Protein AF-A0AA36HFW3-F1 (afdb_monomer_lite)

Structure (mmCIF, N/CA/C/O backbone):
data_AF-A0AA36HFW3-F1
#
_entry.id   AF-A0AA36HFW3-F1
#
loop_
_atom_site.group_PDB
_atom_site.id
_atom_site.type_symbol
_atom_site.label_atom_id
_atom_site.label_alt_id
_atom_site.label_comp_id
_atom_site.label_asym_id
_atom_site.label_entity_id
_atom_site.label_seq_id
_atom_site.pdbx_PDB_ins_code
_atom_site.Cartn_x
_atom_site.Cartn_y
_atom_site.Cartn_z
_atom_site.occupancy
_atom_site.B_iso_or_equiv
_atom_site.auth_seq_id
_atom_site.auth_comp_id
_atom_site.auth_asym_id
_atom_site.auth_atom_id
_atom_site.pdbx_PDB_model_num
ATOM 1 N N . MET A 1 1 ? 40.344 -8.684 -25.801 1.00 34.78 1 MET A N 1
ATOM 2 C CA . MET A 1 1 ? 39.934 -7.273 -25.628 1.00 34.78 1 MET A CA 1
ATOM 3 C C . MET A 1 1 ? 38.609 -7.229 -24.887 1.00 34.78 1 MET A C 1
ATOM 5 O O . MET A 1 1 ? 37.659 -7.839 -25.351 1.00 34.78 1 MET A O 1
ATOM 9 N N . LYS A 1 2 ? 38.563 -6.578 -23.721 1.00 33.75 2 LYS A N 1
ATOM 10 C CA . LYS A 1 2 ? 37.332 -6.329 -22.954 1.00 33.75 2 LYS A CA 1
ATOM 11 C C . LYS A 1 2 ? 36.870 -4.898 -23.255 1.00 33.75 2 LYS A C 1
ATOM 13 O O . LYS A 1 2 ? 37.713 -4.008 -23.128 1.00 33.75 2 LYS A O 1
ATOM 18 N N . PRO A 1 3 ? 35.606 -4.636 -23.620 1.00 38.19 3 PRO A N 1
ATOM 19 C CA . PRO A 1 3 ? 35.112 -3.274 -23.639 1.00 38.19 3 PRO A CA 1
ATOM 20 C C . PRO A 1 3 ? 34.725 -2.855 -22.218 1.00 38.19 3 PRO A C 1
ATOM 22 O O . PRO A 1 3 ? 33.946 -3.505 -21.525 1.00 38.19 3 PRO A O 1
ATOM 25 N N . SER A 1 4 ? 35.348 -1.762 -21.799 1.00 40.16 4 SER A N 1
ATOM 26 C CA . SER A 1 4 ? 35.070 -1.002 -20.591 1.00 40.16 4 SER A CA 1
ATOM 27 C C . SER A 1 4 ? 33.792 -0.188 -20.806 1.00 40.16 4 SER A C 1
ATOM 29 O O . SER A 1 4 ? 33.771 0.692 -21.664 1.00 40.16 4 SER A O 1
ATOM 31 N N . LEU A 1 5 ? 32.737 -0.470 -20.041 1.00 36.78 5 LEU A N 1
ATOM 32 C CA . LEU A 1 5 ? 31.573 0.406 -19.903 1.00 36.78 5 LEU A CA 1
ATOM 33 C C . LEU A 1 5 ? 31.599 1.009 -18.498 1.00 36.78 5 LEU A C 1
ATOM 35 O O . LEU A 1 5 ? 31.200 0.392 -17.514 1.00 36.78 5 LEU A O 1
ATOM 39 N N . LYS A 1 6 ? 32.124 2.234 -18.419 1.00 39.72 6 LYS A N 1
ATOM 40 C CA . LYS A 1 6 ? 31.902 3.153 -17.302 1.00 39.72 6 LYS A CA 1
ATOM 41 C C . LYS A 1 6 ? 30.472 3.681 -17.413 1.00 39.72 6 LYS A C 1
ATOM 43 O O . LYS A 1 6 ? 30.194 4.482 -18.298 1.00 39.72 6 LYS A O 1
ATOM 48 N N . THR A 1 7 ? 29.594 3.285 -16.499 1.00 37.00 7 THR A N 1
ATOM 49 C CA . THR A 1 7 ? 28.300 3.948 -16.277 1.00 37.00 7 THR A CA 1
ATOM 50 C C . THR A 1 7 ? 28.195 4.381 -14.811 1.00 37.00 7 THR A C 1
ATOM 52 O O . THR A 1 7 ? 28.271 3.519 -13.934 1.00 37.00 7 THR A O 1
ATOM 55 N N . PRO A 1 8 ? 27.997 5.679 -14.512 1.00 35.22 8 PRO A N 1
ATOM 56 C CA . PRO A 1 8 ? 27.751 6.176 -13.152 1.00 35.22 8 PRO A CA 1
ATOM 57 C C . PRO A 1 8 ? 26.317 5.914 -12.628 1.00 35.22 8 PRO A C 1
ATOM 59 O O . PRO A 1 8 ? 25.952 6.404 -11.566 1.00 35.22 8 PRO A O 1
ATOM 62 N N . GLU A 1 9 ? 25.514 5.104 -13.323 1.00 35.38 9 GLU A N 1
ATOM 63 C CA . GLU A 1 9 ? 24.116 4.774 -12.972 1.00 35.38 9 GLU A CA 1
ATOM 64 C C . GLU A 1 9 ? 23.973 3.829 -11.760 1.00 35.38 9 GLU A C 1
ATOM 66 O O . GLU A 1 9 ? 22.930 3.779 -11.112 1.00 35.38 9 GLU A O 1
ATOM 71 N N . LEU A 1 10 ? 25.033 3.105 -11.389 1.00 35.78 10 LEU A N 1
ATOM 72 C CA . LEU A 1 10 ? 24.992 2.127 -10.292 1.00 35.78 10 LEU A CA 1
ATOM 73 C C . LEU A 1 10 ? 25.005 2.751 -8.887 1.00 35.78 10 LEU A C 1
ATOM 75 O O . LEU A 1 10 ? 24.742 2.053 -7.911 1.00 35.78 10 LEU A O 1
ATOM 79 N N . PHE A 1 11 ? 25.265 4.056 -8.762 1.00 30.03 11 PHE A N 1
ATOM 80 C CA . PHE A 1 11 ? 25.323 4.724 -7.455 1.00 30.03 11 PHE A CA 1
ATOM 81 C C . PHE A 1 11 ? 24.013 5.408 -7.035 1.00 30.03 11 PHE A C 1
ATOM 83 O O . PHE A 1 11 ? 23.833 5.704 -5.854 1.00 30.03 11 PHE A O 1
ATOM 90 N N . VAL A 1 12 ? 23.068 5.622 -7.957 1.00 36.84 12 VAL A N 1
ATOM 91 C CA . VAL A 1 12 ? 21.775 6.259 -7.636 1.00 36.84 12 VAL A CA 1
ATOM 92 C C . VAL A 1 12 ? 20.743 5.228 -7.153 1.00 36.84 12 VAL A C 1
ATOM 94 O O . VAL A 1 12 ? 19.905 5.541 -6.308 1.00 36.84 12 VAL A O 1
ATOM 97 N N . LEU A 1 13 ? 20.867 3.968 -7.580 1.00 33.69 13 LEU A N 1
ATOM 98 C CA . LEU A 1 13 ? 19.978 2.869 -7.177 1.00 33.69 13 LEU A CA 1
ATOM 99 C C . LEU A 1 13 ? 20.221 2.364 -5.743 1.00 33.69 13 LEU A C 1
ATOM 101 O O . LEU A 1 13 ? 19.338 1.751 -5.152 1.00 33.69 13 LEU A O 1
ATOM 105 N N . ALA A 1 14 ? 21.372 2.677 -5.139 1.00 30.30 14 ALA A N 1
ATOM 106 C CA . ALA A 1 14 ? 21.704 2.260 -3.773 1.00 30.30 14 ALA A CA 1
ATOM 107 C C . ALA A 1 14 ? 21.139 3.185 -2.674 1.00 30.30 14 ALA A C 1
ATOM 109 O O . ALA A 1 14 ? 21.233 2.860 -1.491 1.00 30.30 14 ALA A O 1
ATOM 110 N N . LYS A 1 15 ? 20.552 4.336 -3.037 1.00 32.94 15 LYS A N 1
ATOM 111 C CA . LYS A 1 15 ? 19.993 5.307 -2.074 1.00 32.94 15 LYS A CA 1
ATOM 112 C C . LYS A 1 15 ? 18.469 5.279 -1.965 1.00 32.94 15 LYS A C 1
ATOM 114 O O . LYS A 1 15 ? 17.935 5.783 -0.985 1.00 32.94 15 LYS A O 1
ATOM 119 N N . CYS A 1 16 ? 17.777 4.647 -2.910 1.00 36.00 16 CYS A N 1
ATOM 120 C CA . CYS A 1 16 ? 16.321 4.474 -2.884 1.00 36.00 16 CYS A CA 1
ATOM 121 C C . CYS A 1 16 ? 15.929 3.117 -2.273 1.00 36.00 16 CYS A C 1
ATOM 123 O O . CYS A 1 16 ? 15.006 2.454 -2.734 1.00 36.00 16 CYS A O 1
ATOM 125 N N . GLY A 1 17 ? 16.685 2.671 -1.264 1.00 36.84 17 GLY A N 1
ATOM 126 C CA . GLY A 1 17 ? 16.471 1.413 -0.558 1.00 36.84 17 GLY A CA 1
ATOM 127 C C . GLY A 1 17 ? 15.203 1.437 0.292 1.00 36.84 17 GLY A C 1
ATOM 128 O O . GLY A 1 17 ? 15.290 1.382 1.514 1.00 36.84 17 GLY A O 1
ATOM 129 N N . LEU A 1 18 ? 14.030 1.471 -0.338 1.00 41.81 18 LEU A N 1
ATOM 130 C CA . LEU A 1 18 ? 12.758 1.089 0.275 1.00 41.81 18 LEU A CA 1
ATOM 131 C C . LEU A 1 18 ? 12.646 -0.445 0.292 1.00 41.81 18 LEU A C 1
ATOM 133 O O . LEU A 1 18 ? 11.731 -1.044 -0.252 1.00 41.81 18 LEU A O 1
ATOM 137 N N . SER A 1 19 ? 13.621 -1.095 0.921 1.00 38.06 19 SER A N 1
ATOM 138 C CA . SER A 1 19 ? 13.401 -2.405 1.527 1.00 38.06 19 SER A CA 1
ATOM 139 C C . SER A 1 19 ? 12.999 -2.138 2.978 1.00 38.06 19 SER A C 1
ATOM 141 O O . SER A 1 19 ? 13.528 -1.199 3.584 1.00 38.06 19 SER A O 1
ATOM 143 N N . LEU A 1 20 ? 12.115 -2.961 3.558 1.00 41.62 20 LEU A N 1
ATOM 144 C CA . LEU A 1 20 ? 11.642 -2.928 4.964 1.00 41.62 20 LEU A CA 1
ATOM 145 C C . LEU A 1 20 ? 12.746 -2.686 6.021 1.00 41.62 20 LEU A C 1
ATOM 147 O O . LEU A 1 20 ? 12.476 -2.316 7.166 1.00 41.62 20 LEU A O 1
ATOM 151 N N . ARG A 1 21 ? 14.014 -2.857 5.633 1.00 33.75 21 ARG A N 1
ATOM 152 C CA . ARG A 1 21 ? 15.220 -2.547 6.399 1.00 33.75 21 ARG A CA 1
ATOM 153 C C . ARG A 1 21 ? 15.399 -1.053 6.736 1.00 33.75 21 ARG A C 1
ATOM 155 O O . ARG A 1 21 ? 16.012 -0.760 7.759 1.00 33.75 21 ARG A O 1
ATOM 162 N N . CYS A 1 22 ? 14.846 -0.115 5.961 1.00 35.28 22 CYS A N 1
ATOM 163 C CA . CYS A 1 22 ? 14.962 1.327 6.247 1.00 35.28 22 CYS A CA 1
ATOM 164 C C . CYS A 1 22 ? 13.910 1.865 7.229 1.00 35.28 22 CYS A C 1
ATOM 166 O O . CYS A 1 22 ? 14.176 2.856 7.902 1.00 35.28 22 CYS A O 1
ATOM 168 N N . TYR A 1 23 ? 12.777 1.181 7.414 1.00 36.38 23 TYR A N 1
ATOM 169 C CA . TYR A 1 23 ? 11.792 1.567 8.437 1.00 36.38 23 TYR A CA 1
ATOM 170 C C . TYR A 1 23 ? 12.251 1.205 9.871 1.00 36.38 23 TYR A C 1
ATOM 172 O O . TYR A 1 23 ? 11.664 1.626 10.860 1.00 36.38 23 TYR A O 1
ATOM 180 N N . SER A 1 24 ? 13.354 0.456 10.007 1.00 32.75 24 SER A N 1
ATOM 181 C CA . SER A 1 24 ? 13.957 0.040 11.284 1.00 32.75 24 SER A CA 1
ATOM 182 C C . SER A 1 24 ? 15.090 0.967 11.764 1.00 32.75 24 SER A C 1
ATOM 184 O O . SER A 1 24 ? 16.027 0.515 12.428 1.00 32.75 24 SER A O 1
ATOM 186 N N . LYS A 1 25 ? 15.054 2.262 11.433 1.00 33.47 25 LYS A N 1
ATOM 187 C CA . LYS A 1 25 ? 15.976 3.260 11.995 1.00 33.47 25 LYS A CA 1
ATOM 188 C C . LYS A 1 25 ? 15.207 4.364 12.708 1.00 33.47 25 LYS A C 1
ATOM 190 O O . LYS A 1 25 ? 15.141 5.471 12.210 1.00 33.47 25 LYS A O 1
ATOM 195 N N . ASN A 1 26 ? 14.672 4.052 13.885 1.00 31.88 26 ASN A N 1
ATOM 196 C CA . ASN A 1 26 ? 14.471 5.027 14.958 1.00 31.88 26 ASN A CA 1
ATOM 197 C C . ASN A 1 26 ? 14.660 4.301 16.294 1.00 31.88 26 ASN A C 1
ATOM 199 O O . ASN A 1 26 ? 13.726 3.776 16.895 1.00 31.88 26 ASN A O 1
ATOM 203 N N . GLY A 1 27 ? 15.928 4.182 16.689 1.00 33.03 27 GLY A N 1
ATOM 204 C CA . GLY A 1 27 ? 16.339 3.671 17.987 1.00 33.03 27 GLY A CA 1
ATOM 205 C C . GLY A 1 27 ? 16.455 4.802 19.008 1.00 33.03 27 GLY A C 1
ATOM 206 O O . GLY A 1 27 ? 17.188 5.757 18.780 1.00 33.03 27 GLY A O 1
ATOM 207 N N . THR A 1 28 ? 15.752 4.605 20.126 1.00 43.69 28 THR A N 1
ATOM 208 C CA . THR A 1 28 ? 16.110 4.964 21.511 1.00 43.69 28 THR A CA 1
ATOM 209 C C . THR A 1 28 ? 16.371 6.435 21.862 1.00 43.69 28 THR A C 1
ATOM 211 O O . THR A 1 28 ? 17.488 6.920 21.709 1.00 43.69 28 THR A O 1
ATOM 214 N N . ASP A 1 29 ? 15.407 7.059 22.548 1.00 33.03 29 ASP A N 1
ATOM 215 C CA . ASP A 1 29 ? 15.715 7.883 23.725 1.00 33.03 29 ASP A CA 1
ATOM 216 C C . ASP A 1 29 ? 14.775 7.495 24.882 1.00 33.03 29 ASP A C 1
ATOM 218 O O . ASP A 1 29 ? 13.568 7.319 24.709 1.00 33.03 29 ASP A O 1
ATOM 222 N N . GLY A 1 30 ? 15.367 7.262 26.050 1.00 42.12 30 GLY A N 1
ATOM 223 C CA . GLY A 1 30 ? 14.728 6.736 27.248 1.00 42.12 30 GLY A CA 1
ATOM 224 C C . GLY A 1 30 ? 14.103 7.835 28.096 1.00 42.12 30 GLY A C 1
ATOM 225 O O . GLY A 1 30 ? 14.653 8.206 29.132 1.00 42.12 30 GLY A O 1
ATOM 226 N N . ARG A 1 31 ? 12.917 8.313 27.708 1.00 35.38 31 ARG A N 1
ATOM 227 C CA . ARG A 1 31 ? 12.075 9.161 28.566 1.00 35.38 31 ARG A CA 1
ATOM 228 C C . ARG A 1 31 ? 10.672 8.581 28.717 1.00 35.38 31 ARG A C 1
ATOM 230 O O . ARG A 1 31 ? 10.106 8.006 27.795 1.00 35.38 31 ARG A O 1
ATOM 237 N N . THR A 1 32 ? 10.158 8.706 29.937 1.00 32.41 32 THR A N 1
ATOM 238 C CA . THR A 1 32 ? 8.825 8.296 30.400 1.00 32.41 32 THR A CA 1
ATOM 239 C C . THR A 1 32 ? 7.713 8.684 29.417 1.00 32.41 32 THR A C 1
ATOM 241 O O . THR A 1 32 ? 7.767 9.792 28.884 1.00 32.41 32 THR A O 1
ATOM 244 N N . PRO A 1 33 ? 6.684 7.840 29.206 1.00 41.12 33 PRO A N 1
ATOM 245 C CA . PRO A 1 33 ? 5.679 8.071 28.175 1.00 41.12 33 PRO A CA 1
ATOM 246 C C . PRO A 1 33 ? 4.697 9.164 28.618 1.00 41.12 33 PRO A C 1
ATOM 248 O O . PRO A 1 33 ? 3.701 8.895 29.286 1.00 41.12 33 PRO A O 1
ATOM 251 N N . THR A 1 34 ? 4.985 10.413 28.263 1.00 37.38 34 THR A N 1
ATOM 252 C CA . THR A 1 34 ? 4.010 11.505 28.292 1.00 37.38 34 THR A CA 1
ATOM 253 C C . THR A 1 34 ? 3.181 11.477 27.007 1.00 37.38 34 THR A C 1
ATOM 255 O O . THR A 1 34 ? 3.625 10.993 25.965 1.00 37.38 34 THR A O 1
ATOM 258 N N . ALA A 1 35 ? 1.947 11.979 27.090 1.00 41.31 35 ALA A N 1
ATOM 259 C CA . ALA A 1 35 ? 0.900 11.948 26.062 1.00 41.31 35 ALA A CA 1
ATOM 260 C C . ALA A 1 35 ? 1.260 12.582 24.692 1.00 41.31 35 ALA A C 1
ATOM 262 O O . ALA A 1 35 ? 0.419 12.626 23.801 1.00 41.31 35 ALA A O 1
ATOM 263 N N . GLU A 1 36 ? 2.501 13.028 24.496 1.00 36.81 36 GLU A N 1
ATOM 264 C CA . GLU A 1 36 ? 3.035 13.557 23.237 1.00 36.81 36 GLU A CA 1
ATOM 265 C C . GLU A 1 36 ? 3.482 12.460 22.254 1.00 36.81 36 GLU A C 1
ATOM 267 O O . GLU A 1 36 ? 3.483 12.702 21.052 1.00 36.81 36 GLU A O 1
ATOM 272 N N . MET A 1 37 ? 3.744 11.222 22.706 1.00 36.62 37 MET A N 1
ATOM 273 C CA . MET A 1 37 ? 4.024 10.079 21.806 1.00 36.62 37 MET A CA 1
ATOM 274 C C . MET A 1 37 ? 2.777 9.522 21.081 1.00 36.62 37 MET A C 1
ATOM 276 O O . MET A 1 37 ? 2.831 8.460 20.460 1.00 36.62 37 MET A O 1
ATOM 280 N N . ILE A 1 38 ? 1.635 10.210 21.182 1.00 39.88 38 ILE A N 1
ATOM 281 C CA . ILE A 1 38 ? 0.382 9.853 20.495 1.00 39.88 38 ILE A CA 1
ATOM 282 C C . ILE A 1 38 ? 0.274 10.538 19.113 1.00 39.88 38 ILE A C 1
ATOM 284 O O . ILE A 1 38 ? -0.527 10.108 18.285 1.00 39.88 38 ILE A O 1
ATOM 288 N N . MET A 1 39 ? 1.144 11.505 18.796 1.00 41.59 39 MET A N 1
ATOM 289 C CA . MET A 1 39 ? 1.546 11.776 17.404 1.00 41.59 39 MET A CA 1
ATOM 290 C C . MET A 1 39 ? 2.572 10.680 17.051 1.00 41.59 39 MET A C 1
ATOM 292 O O . MET A 1 39 ? 3.566 10.544 17.749 1.00 41.59 39 MET A O 1
ATOM 296 N N . ASP A 1 40 ? 2.435 9.758 16.098 1.00 48.50 40 ASP A N 1
ATOM 297 C CA . ASP A 1 40 ? 1.979 9.915 14.716 1.00 48.50 40 ASP A CA 1
ATOM 298 C C . ASP A 1 40 ? 1.715 8.530 14.074 1.00 48.50 40 ASP A C 1
ATOM 300 O O . ASP A 1 40 ? 1.928 8.282 12.892 1.00 48.50 40 ASP A O 1
ATOM 304 N N . VAL A 1 41 ? 1.258 7.554 14.856 1.00 50.62 41 VAL A N 1
ATOM 305 C CA . VAL A 1 41 ? 0.978 6.199 14.342 1.00 50.62 41 VAL A CA 1
ATOM 306 C C . VAL A 1 41 ? -0.175 6.214 13.317 1.00 50.62 41 VAL A C 1
ATOM 308 O O . VAL A 1 41 ? -0.186 5.443 12.362 1.00 50.62 41 VAL A O 1
ATOM 311 N N . GLU A 1 42 ? -1.106 7.164 13.450 1.00 53.38 42 GLU A N 1
ATOM 312 C CA . GLU A 1 42 ? -2.132 7.454 12.441 1.00 53.38 42 GLU A CA 1
ATOM 313 C C . GLU A 1 42 ? -1.542 8.155 11.195 1.00 53.38 42 GLU A C 1
ATOM 315 O O . GLU A 1 42 ? -2.047 7.941 10.094 1.00 53.38 42 GLU A O 1
ATOM 320 N N . SER A 1 43 ? -0.448 8.916 11.346 1.00 62.91 43 SER A N 1
ATOM 321 C CA . SER A 1 43 ? 0.241 9.666 10.278 1.00 62.91 43 SER A CA 1
ATOM 322 C C . SER A 1 43 ? 0.816 8.755 9.192 1.00 62.91 43 SER A C 1
ATOM 324 O O . SER A 1 43 ? 0.848 9.135 8.027 1.00 62.91 43 SER A O 1
ATOM 326 N N . ILE A 1 44 ? 1.157 7.503 9.524 1.00 68.56 44 ILE A N 1
ATOM 327 C CA . ILE A 1 44 ? 1.678 6.519 8.556 1.00 68.56 44 ILE A CA 1
ATOM 328 C C . ILE A 1 44 ? 0.714 6.316 7.374 1.00 68.56 44 ILE A C 1
ATOM 330 O O . ILE A 1 44 ? 1.147 6.165 6.235 1.00 68.56 44 ILE A O 1
ATOM 334 N N . LEU A 1 45 ? -0.601 6.334 7.625 1.00 72.50 45 LEU A N 1
ATOM 335 C CA . LEU A 1 45 ? -1.612 6.194 6.569 1.00 72.50 45 LEU A CA 1
ATOM 336 C C . LEU A 1 45 ? -1.849 7.487 5.781 1.00 72.50 45 LEU A C 1
ATOM 338 O O . LEU A 1 45 ? -2.317 7.414 4.644 1.00 72.50 45 LEU A O 1
ATOM 342 N N . ASP A 1 46 ? -1.543 8.646 6.367 1.00 77.81 46 ASP A N 1
ATOM 343 C CA . ASP A 1 46 ? -1.764 9.965 5.764 1.00 77.81 46 ASP A CA 1
ATOM 344 C C . ASP A 1 46 ? -0.498 10.564 5.144 1.00 77.81 46 ASP A C 1
ATOM 346 O O . ASP A 1 46 ? -0.581 11.601 4.481 1.00 77.81 46 ASP A O 1
ATOM 350 N N . GLU A 1 47 ? 0.645 9.890 5.280 1.00 79.19 47 GLU A N 1
ATOM 351 C CA . GLU A 1 47 ? 1.909 10.303 4.687 1.00 79.19 47 GLU A CA 1
ATOM 352 C C . GLU A 1 47 ? 1.731 10.548 3.180 1.00 79.19 47 GLU A C 1
ATOM 354 O O . GLU A 1 47 ? 1.059 9.783 2.471 1.00 79.19 47 GLU A O 1
ATOM 359 N N . ARG A 1 48 ? 2.282 11.665 2.698 1.00 80.94 48 ARG A N 1
ATOM 360 C CA . ARG A 1 48 ? 2.198 12.074 1.294 1.00 80.94 48 ARG A CA 1
ATOM 361 C C . ARG A 1 48 ? 3.562 12.008 0.633 1.00 80.94 48 ARG A C 1
ATOM 363 O O . ARG A 1 48 ? 4.587 12.194 1.282 1.00 80.94 48 ARG A O 1
ATOM 370 N N . VAL A 1 49 ? 3.569 11.681 -0.653 1.00 83.38 49 VAL A N 1
ATOM 371 C CA . VAL A 1 49 ? 4.772 11.781 -1.486 1.00 83.38 49 VAL A CA 1
ATOM 372 C C . VAL A 1 49 ? 4.939 13.223 -1.967 1.00 83.38 49 VAL A C 1
ATOM 374 O O . VAL A 1 49 ? 3.941 13.911 -2.194 1.00 83.38 49 VAL A O 1
ATOM 377 N N . ASP A 1 50 ? 6.184 13.681 -2.100 1.00 82.81 50 ASP A N 1
ATOM 378 C CA . ASP A 1 50 ? 6.480 14.955 -2.757 1.00 82.81 50 ASP A CA 1
ATOM 379 C C . ASP A 1 50 ? 6.106 14.865 -4.246 1.00 82.81 50 ASP A C 1
ATOM 381 O O . ASP A 1 50 ? 6.299 13.830 -4.892 1.00 82.81 50 ASP A O 1
ATOM 385 N N . GLN A 1 51 ? 5.571 15.952 -4.796 1.00 84.56 51 GLN A N 1
ATOM 386 C CA . GLN A 1 51 ? 5.190 16.033 -6.202 1.00 84.56 51 GLN A CA 1
ATOM 387 C C . GLN A 1 51 ? 6.386 15.787 -7.136 1.00 84.56 51 GLN A C 1
ATOM 389 O O . GLN A 1 51 ? 6.236 15.120 -8.158 1.00 84.56 51 GLN A O 1
ATOM 394 N N . TYR A 1 52 ? 7.577 16.261 -6.760 1.00 86.44 52 TYR A N 1
ATOM 395 C CA . TYR A 1 52 ? 8.802 16.054 -7.528 1.00 86.44 52 TYR A CA 1
ATOM 396 C C . TYR A 1 52 ? 9.179 14.568 -7.621 1.00 86.44 52 TYR A C 1
ATOM 398 O O . TYR A 1 52 ? 9.521 14.067 -8.694 1.00 86.44 52 TYR A O 1
ATOM 406 N N . ASP A 1 53 ? 9.077 13.835 -6.509 1.00 84.06 53 ASP A N 1
ATOM 407 C CA . ASP A 1 53 ? 9.376 12.401 -6.487 1.00 84.06 53 ASP A CA 1
ATOM 408 C C . ASP A 1 53 ? 8.328 11.598 -7.267 1.00 84.06 53 ASP A C 1
ATOM 410 O O . ASP A 1 53 ? 8.682 10.668 -7.997 1.00 84.06 53 ASP A O 1
ATOM 414 N N . LEU A 1 54 ? 7.049 11.977 -7.175 1.00 88.31 54 LEU A N 1
ATOM 415 C CA . LEU A 1 54 ? 5.980 11.352 -7.955 1.00 88.31 54 LEU A CA 1
ATOM 416 C C . LEU A 1 54 ? 6.228 11.486 -9.463 1.00 88.31 54 LEU A C 1
ATOM 418 O O . LEU A 1 54 ? 6.141 10.495 -10.190 1.00 88.31 54 LEU A O 1
ATOM 422 N N . GLU A 1 55 ? 6.563 12.689 -9.928 1.00 91.75 55 GLU A N 1
ATOM 423 C CA . GLU A 1 55 ? 6.868 12.953 -11.338 1.00 91.75 55 GLU A CA 1
ATOM 424 C C . GLU A 1 55 ? 8.100 12.178 -11.802 1.00 91.75 55 GLU A C 1
ATOM 426 O O . GLU A 1 55 ? 8.077 11.558 -12.865 1.00 91.75 55 GLU A O 1
ATOM 431 N N . ARG A 1 56 ? 9.137 12.110 -10.964 1.00 92.06 56 ARG A N 1
ATOM 432 C CA . ARG A 1 56 ? 10.337 11.320 -11.244 1.00 92.06 56 ARG A CA 1
ATOM 433 C C . ARG A 1 56 ? 10.028 9.830 -11.414 1.00 92.06 56 ARG A C 1
ATOM 435 O O . ARG A 1 56 ? 10.541 9.197 -12.340 1.00 92.06 56 ARG A O 1
ATOM 442 N N . PHE A 1 57 ? 9.216 9.244 -10.531 1.00 92.19 57 PHE A N 1
ATOM 443 C CA . PHE A 1 57 ? 8.834 7.833 -10.650 1.00 92.19 57 PHE A CA 1
ATOM 444 C C . PHE A 1 57 ? 7.917 7.584 -11.847 1.00 92.19 57 PHE A C 1
ATOM 446 O O . PHE A 1 57 ? 8.079 6.566 -12.526 1.00 92.19 57 PHE A O 1
ATOM 453 N N . ARG A 1 58 ? 7.014 8.525 -12.148 1.00 94.06 58 ARG A N 1
ATOM 454 C CA . ARG A 1 58 ? 6.172 8.482 -13.348 1.00 94.06 58 ARG A CA 1
ATOM 455 C C . ARG A 1 58 ? 7.018 8.470 -14.616 1.00 94.06 58 ARG A C 1
ATOM 457 O O . ARG A 1 58 ? 6.854 7.579 -15.443 1.00 94.06 58 ARG A O 1
ATOM 464 N N . GLU A 1 59 ? 7.956 9.404 -14.754 1.00 94.69 59 GLU A N 1
ATOM 465 C CA . GLU A 1 59 ? 8.820 9.498 -15.934 1.00 94.69 59 GLU A CA 1
ATOM 466 C C . GLU A 1 59 ? 9.652 8.221 -16.126 1.00 94.69 59 GLU A C 1
ATOM 468 O O . GLU A 1 59 ? 9.754 7.696 -17.241 1.00 94.69 59 GLU A O 1
ATOM 473 N N . ALA A 1 60 ? 10.206 7.678 -15.037 1.00 92.69 60 ALA A N 1
ATOM 474 C CA . ALA A 1 60 ? 10.958 6.429 -15.072 1.00 92.69 60 ALA A CA 1
ATOM 475 C C . ALA A 1 60 ? 10.092 5.246 -15.544 1.00 92.69 60 ALA A C 1
ATOM 477 O O . ALA A 1 60 ? 10.538 4.454 -16.379 1.00 92.69 60 ALA A O 1
ATOM 478 N N . TYR A 1 61 ? 8.859 5.139 -15.042 1.00 94.38 61 TYR A N 1
ATOM 479 C CA . TYR A 1 61 ? 7.906 4.104 -15.438 1.00 94.38 61 TYR A CA 1
ATOM 480 C C . TYR A 1 61 ? 7.488 4.243 -16.909 1.00 94.38 61 TYR A C 1
ATOM 482 O O . TYR A 1 61 ? 7.638 3.301 -17.689 1.00 94.38 61 TYR A O 1
ATOM 490 N N . GLU A 1 62 ? 7.050 5.432 -17.327 1.00 95.12 62 GLU A N 1
ATOM 491 C CA . GLU A 1 62 ? 6.610 5.697 -18.701 1.00 95.12 62 GLU A CA 1
ATOM 492 C C . GLU A 1 62 ? 7.726 5.481 -19.726 1.00 95.12 62 GLU A C 1
ATOM 494 O O . GLU A 1 62 ? 7.495 4.924 -20.802 1.00 95.12 62 GLU A O 1
ATOM 499 N N . THR A 1 63 ? 8.955 5.883 -19.394 1.00 95.31 63 THR A N 1
ATOM 500 C CA . THR A 1 63 ? 10.119 5.672 -20.261 1.00 95.31 63 THR A CA 1
ATOM 501 C C . THR A 1 63 ? 10.373 4.188 -20.499 1.00 95.31 63 THR A C 1
ATOM 503 O O . THR A 1 63 ? 10.714 3.798 -21.618 1.00 95.31 63 THR A O 1
ATOM 506 N N . GLN A 1 64 ? 10.190 3.348 -19.476 1.00 93.62 64 GLN A N 1
ATOM 507 C CA . GLN A 1 64 ? 10.301 1.901 -19.637 1.00 93.62 64 GLN A CA 1
ATOM 508 C C . GLN A 1 64 ? 9.140 1.345 -20.462 1.00 93.62 64 GLN A C 1
ATOM 510 O O . GLN A 1 64 ? 9.406 0.623 -21.418 1.00 93.62 64 GLN A O 1
ATOM 515 N N . CYS A 1 65 ? 7.899 1.768 -20.195 1.00 93.88 65 CYS A N 1
ATOM 516 C CA . CYS A 1 65 ? 6.713 1.368 -20.964 1.00 93.88 65 CYS A CA 1
ATOM 517 C C . CYS A 1 65 ? 6.843 1.653 -22.469 1.00 93.88 65 CYS A C 1
ATOM 519 O O . CYS A 1 65 ? 6.404 0.856 -23.294 1.00 93.88 65 CYS A O 1
ATOM 521 N N . ARG A 1 66 ? 7.485 2.767 -22.851 1.00 94.31 66 ARG A N 1
ATOM 522 C CA . ARG A 1 66 ? 7.755 3.091 -24.266 1.00 94.31 66 ARG A CA 1
ATOM 523 C C . ARG A 1 66 ? 8.769 2.148 -24.919 1.00 94.31 66 ARG A C 1
ATOM 525 O O . ARG A 1 66 ? 8.759 2.000 -26.136 1.00 94.31 66 ARG A O 1
ATOM 532 N N . ARG A 1 67 ? 9.670 1.553 -24.134 1.00 93.31 67 ARG A N 1
ATOM 533 C CA . ARG A 1 67 ? 10.726 0.642 -24.607 1.00 93.31 67 ARG A CA 1
ATOM 534 C C . ARG A 1 67 ? 10.308 -0.831 -24.551 1.00 93.31 67 ARG A C 1
ATOM 536 O O . ARG A 1 67 ? 10.933 -1.647 -25.221 1.00 93.31 67 ARG A O 1
ATOM 543 N N . GLY A 1 68 ? 9.288 -1.171 -23.764 1.00 91.94 68 GLY A N 1
ATOM 544 C CA . GLY A 1 68 ? 8.818 -2.538 -23.551 1.00 91.94 68 GLY A CA 1
ATOM 545 C C . GLY A 1 68 ? 8.062 -2.689 -22.226 1.00 91.94 68 GLY A C 1
ATOM 546 O O . GLY A 1 68 ? 7.653 -1.688 -21.637 1.00 91.94 68 GLY A O 1
ATOM 547 N N . PRO A 1 69 ? 7.854 -3.922 -21.731 1.00 88.44 69 PRO A N 1
ATOM 548 C CA . PRO A 1 69 ? 7.260 -4.121 -20.413 1.00 88.44 69 PRO A CA 1
ATOM 549 C C . PRO A 1 69 ? 8.153 -3.481 -19.331 1.00 88.44 69 PRO A C 1
ATOM 551 O O . PRO A 1 69 ? 9.369 -3.699 -19.341 1.00 88.44 69 PRO A O 1
ATOM 554 N N . PRO A 1 70 ? 7.586 -2.675 -18.415 1.00 92.00 70 PRO A N 1
ATOM 555 C CA . PRO A 1 70 ? 8.358 -2.037 -17.360 1.00 92.00 70 PRO A CA 1
ATOM 556 C C . PRO A 1 70 ? 8.894 -3.072 -16.371 1.00 92.00 70 PRO A C 1
ATOM 558 O O . PRO A 1 70 ? 8.294 -4.122 -16.152 1.00 92.00 70 PRO A O 1
ATOM 561 N N . SER A 1 71 ? 10.022 -2.758 -15.736 1.00 91.12 71 SER A N 1
ATOM 562 C CA . SER A 1 71 ? 10.566 -3.592 -14.663 1.00 91.12 71 SER A CA 1
ATOM 563 C C . SER A 1 71 ? 9.638 -3.613 -13.444 1.00 91.12 71 SER A C 1
ATOM 565 O O . SER A 1 71 ? 8.952 -2.626 -13.144 1.00 91.12 71 SER A O 1
ATOM 567 N N . ALA A 1 72 ? 9.674 -4.716 -12.692 1.00 89.75 72 ALA A N 1
ATOM 568 C CA . ALA A 1 72 ? 8.929 -4.870 -11.444 1.00 89.75 72 ALA A CA 1
ATOM 569 C C . ALA A 1 72 ? 9.207 -3.727 -10.460 1.00 89.75 72 ALA A C 1
ATOM 571 O O . ALA A 1 72 ? 8.291 -3.135 -9.896 1.00 89.75 72 ALA A O 1
ATOM 572 N N . LEU A 1 73 ? 10.484 -3.354 -10.321 1.00 89.38 73 LEU A N 1
ATOM 573 C CA . LEU A 1 73 ? 10.928 -2.284 -9.431 1.00 89.38 73 LEU A CA 1
ATOM 574 C C . LEU A 1 73 ? 10.393 -0.908 -9.850 1.00 89.38 73 LEU A C 1
ATOM 576 O O . LEU A 1 73 ? 9.932 -0.150 -9.001 1.00 89.38 73 LEU A O 1
ATOM 580 N N . ALA A 1 74 ? 10.429 -0.573 -11.145 1.00 90.06 74 ALA A N 1
ATOM 581 C CA . ALA A 1 74 ? 9.890 0.702 -11.622 1.00 90.06 74 ALA A CA 1
ATOM 582 C C . ALA A 1 74 ? 8.373 0.782 -11.412 1.00 90.06 74 ALA A C 1
ATOM 584 O O . ALA A 1 74 ? 7.864 1.801 -10.951 1.00 90.06 74 ALA A O 1
ATOM 585 N N . THR A 1 75 ? 7.669 -0.318 -11.688 1.00 93.06 75 THR A N 1
ATOM 586 C CA . THR A 1 75 ? 6.224 -0.439 -11.460 1.00 93.06 75 THR A CA 1
ATOM 587 C C . THR A 1 75 ? 5.881 -0.313 -9.976 1.00 93.06 75 THR A C 1
ATOM 589 O O . THR A 1 75 ? 4.943 0.395 -9.619 1.00 93.06 75 THR A O 1
ATOM 592 N N . PHE A 1 76 ? 6.668 -0.943 -9.101 1.00 92.38 76 PHE A N 1
ATOM 593 C CA . PHE A 1 76 ? 6.484 -0.883 -7.653 1.00 92.38 76 PHE A CA 1
ATOM 594 C C . PHE A 1 76 ? 6.714 0.529 -7.104 1.00 92.38 76 PHE A C 1
ATOM 596 O O . PHE A 1 76 ? 5.880 1.047 -6.360 1.00 92.38 76 PHE A O 1
ATOM 603 N N . ASN A 1 77 ? 7.808 1.185 -7.501 1.00 91.06 77 ASN A N 1
ATOM 604 C CA . ASN A 1 77 ? 8.122 2.547 -7.064 1.00 91.06 77 ASN A CA 1
ATOM 605 C C . ASN A 1 77 ? 7.050 3.545 -7.516 1.00 91.06 77 ASN A C 1
ATOM 607 O O . ASN A 1 77 ? 6.618 4.387 -6.734 1.00 91.06 77 ASN A O 1
ATOM 611 N N . TYR A 1 78 ? 6.572 3.424 -8.757 1.00 93.50 78 TYR A N 1
ATOM 612 C CA . TYR A 1 78 ? 5.491 4.273 -9.247 1.00 93.50 78 TYR A CA 1
ATOM 613 C C . TYR A 1 78 ? 4.163 3.982 -8.529 1.00 93.50 78 TYR A C 1
ATOM 615 O O . TYR A 1 78 ? 3.519 4.906 -8.036 1.00 93.50 78 TYR A O 1
ATOM 623 N N . GLY A 1 79 ? 3.786 2.709 -8.369 1.00 94.00 79 GLY A N 1
ATOM 624 C CA . GLY A 1 79 ? 2.556 2.317 -7.674 1.00 94.00 79 GLY A CA 1
ATOM 625 C C . GLY A 1 79 ? 2.512 2.772 -6.211 1.00 94.00 79 GLY A C 1
ATOM 626 O O . GLY A 1 79 ? 1.501 3.302 -5.752 1.00 94.00 79 GLY A O 1
ATOM 627 N N . THR A 1 80 ? 3.620 2.634 -5.481 1.00 90.81 80 THR A N 1
ATOM 628 C CA . THR A 1 80 ? 3.725 3.101 -4.086 1.00 90.81 80 THR A CA 1
ATOM 629 C C . THR A 1 80 ? 3.708 4.625 -3.970 1.00 90.81 80 THR A C 1
ATOM 631 O O . THR A 1 80 ? 3.112 5.150 -3.026 1.00 90.81 80 THR A O 1
ATOM 634 N N . ALA A 1 81 ? 4.279 5.347 -4.940 1.00 91.69 81 ALA A N 1
ATOM 635 C CA . ALA A 1 81 ? 4.159 6.800 -5.018 1.00 91.69 81 ALA A CA 1
ATOM 636 C C . ALA A 1 81 ? 2.700 7.240 -5.252 1.00 91.69 81 ALA A C 1
ATOM 638 O O . ALA A 1 81 ? 2.215 8.116 -4.536 1.00 91.69 81 ALA A O 1
ATOM 639 N N . LEU A 1 82 ? 1.967 6.582 -6.161 1.00 92.94 82 LEU A N 1
ATOM 640 C CA . LEU A 1 82 ? 0.543 6.858 -6.422 1.00 92.94 82 LEU A CA 1
ATOM 641 C C . LEU A 1 82 ? -0.346 6.625 -5.189 1.00 92.94 82 LEU A C 1
ATOM 643 O O . LEU A 1 82 ? -1.239 7.413 -4.893 1.00 92.94 82 LEU A O 1
ATOM 647 N N . ILE A 1 83 ? -0.076 5.577 -4.405 1.00 91.88 83 ILE A N 1
ATOM 648 C CA . ILE A 1 83 ? -0.809 5.310 -3.151 1.00 91.88 83 ILE A CA 1
ATOM 649 C C . ILE A 1 83 ? -0.662 6.469 -2.150 1.00 91.88 83 ILE A C 1
ATOM 651 O O . ILE A 1 83 ? -1.553 6.733 -1.337 1.00 91.88 83 ILE A O 1
ATOM 655 N N . ARG A 1 84 ? 0.461 7.186 -2.208 1.00 89.25 84 ARG A N 1
ATOM 656 C CA . ARG A 1 84 ? 0.786 8.297 -1.311 1.00 89.25 84 ARG A CA 1
ATOM 657 C C . ARG A 1 84 ? 0.443 9.669 -1.896 1.00 89.25 84 ARG A C 1
ATOM 659 O O . ARG A 1 84 ? 0.596 10.661 -1.185 1.00 89.25 84 ARG A O 1
ATOM 666 N N . SER A 1 85 ? -0.031 9.761 -3.137 1.00 89.19 85 SER A N 1
ATOM 667 C CA . SER A 1 85 ? -0.448 11.028 -3.744 1.00 89.19 85 SER A CA 1
ATOM 668 C C . SER A 1 85 ? -1.915 11.341 -3.404 1.00 89.19 85 SER A C 1
ATOM 670 O O . SER A 1 85 ? -2.264 11.572 -2.236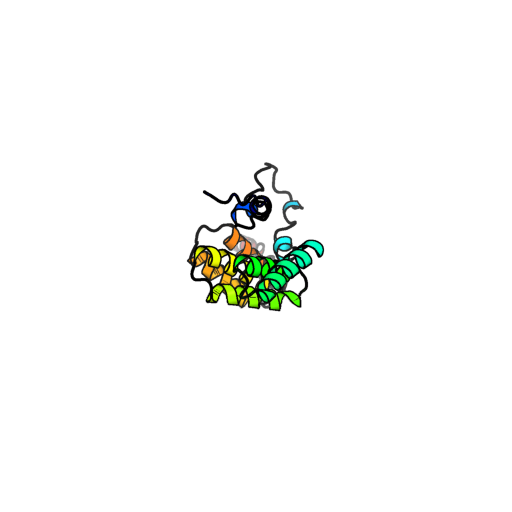 1.00 89.19 85 SER A O 1
ATOM 672 N N . THR A 1 86 ? -2.797 11.369 -4.401 1.00 88.25 86 THR A N 1
ATOM 673 C CA . THR A 1 86 ? -4.208 11.734 -4.271 1.00 88.25 86 THR A CA 1
ATOM 674 C C . THR A 1 86 ? -5.098 10.498 -4.154 1.00 88.25 86 THR A C 1
ATOM 676 O O . THR A 1 86 ? -4.733 9.403 -4.562 1.00 88.25 86 THR A O 1
ATOM 679 N N . LYS A 1 87 ? -6.322 10.654 -3.629 1.00 85.12 87 LYS A N 1
ATOM 680 C CA . LYS A 1 87 ? -7.281 9.533 -3.546 1.00 85.12 87 LYS A CA 1
ATOM 681 C C . LYS A 1 87 ? -7.655 8.949 -4.915 1.00 85.12 87 LYS A C 1
ATOM 683 O O . LYS A 1 87 ? -8.060 7.795 -4.975 1.00 85.12 87 LYS A O 1
ATOM 688 N N . GLN A 1 88 ? -7.558 9.743 -5.982 1.00 88.25 88 GLN A N 1
ATOM 689 C CA . GLN A 1 88 ? -7.845 9.293 -7.346 1.00 88.25 88 GLN A CA 1
ATOM 690 C C . GLN A 1 88 ? -6.737 8.361 -7.851 1.00 88.25 88 GLN A C 1
ATOM 692 O O . GLN A 1 88 ? -7.030 7.297 -8.390 1.00 88.25 88 GLN A O 1
ATOM 697 N N . ASP A 1 89 ? -5.483 8.715 -7.568 1.00 91.75 89 ASP A N 1
ATOM 698 C CA . ASP A 1 89 ? -4.295 7.958 -7.974 1.00 91.75 89 ASP A CA 1
ATOM 699 C C . ASP A 1 89 ? -4.139 6.632 -7.214 1.00 91.75 89 ASP A C 1
ATOM 701 O O . ASP A 1 89 ? -3.603 5.660 -7.746 1.00 91.75 89 ASP A O 1
ATOM 705 N N . VAL A 1 90 ? -4.639 6.552 -5.974 1.00 91.94 90 VAL A N 1
ATOM 706 C CA . VAL A 1 90 ? -4.530 5.341 -5.138 1.00 91.94 90 VAL A CA 1
ATOM 707 C C . VAL A 1 90 ? -5.116 4.112 -5.838 1.00 91.94 90 VAL A C 1
ATOM 709 O O . VAL A 1 90 ? -4.554 3.025 -5.724 1.00 91.94 90 VAL A O 1
ATOM 712 N N . ALA A 1 91 ? -6.215 4.265 -6.583 1.00 93.56 91 ALA A N 1
ATOM 713 C CA . ALA A 1 91 ? -6.823 3.157 -7.318 1.00 93.56 91 ALA A CA 1
ATOM 714 C C . ALA A 1 91 ? -5.901 2.620 -8.429 1.00 93.56 91 ALA A C 1
ATOM 716 O O . ALA A 1 91 ? -5.795 1.407 -8.612 1.00 93.56 91 ALA A O 1
ATOM 717 N N . GLU A 1 92 ? -5.193 3.507 -9.133 1.00 94.75 92 GLU A N 1
ATOM 718 C CA . GLU A 1 92 ? -4.182 3.121 -10.122 1.00 94.75 92 GLU A CA 1
ATOM 719 C C . GLU A 1 92 ? -3.003 2.412 -9.445 1.00 94.75 92 GLU A C 1
ATOM 721 O O . GLU A 1 92 ? -2.594 1.337 -9.884 1.00 94.75 92 GLU A O 1
ATOM 726 N N . GLY A 1 93 ? -2.521 2.950 -8.321 1.00 94.56 93 GLY A N 1
ATOM 727 C CA . GLY A 1 93 ? -1.455 2.329 -7.535 1.00 94.56 93 GLY A CA 1
ATOM 728 C C . GLY A 1 93 ? -1.807 0.917 -7.051 1.00 94.56 93 GLY A C 1
ATOM 729 O O . GLY A 1 93 ? -0.987 0.008 -7.172 1.00 94.56 93 GLY A O 1
ATOM 730 N N . ILE A 1 94 ? -3.042 0.699 -6.578 1.00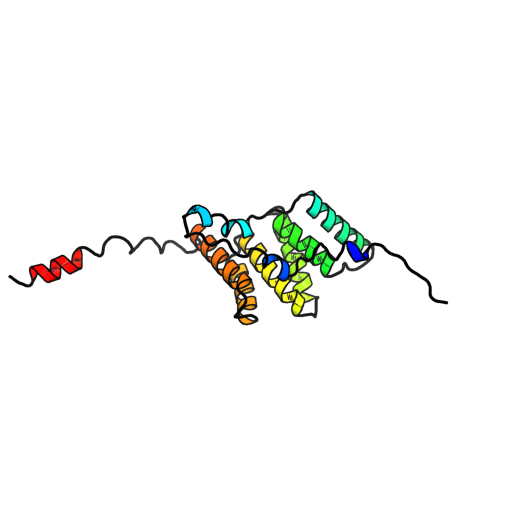 95.00 94 ILE A N 1
ATOM 731 C CA . ILE A 1 94 ? -3.547 -0.633 -6.198 1.00 95.00 94 ILE A CA 1
ATOM 732 C C . ILE A 1 94 ? -3.495 -1.588 -7.393 1.00 95.00 94 ILE A C 1
ATOM 734 O O . ILE A 1 94 ? -2.952 -2.684 -7.268 1.00 95.00 94 ILE A O 1
ATOM 738 N N . ASN A 1 95 ? -3.992 -1.170 -8.560 1.00 95.12 95 ASN A N 1
ATOM 739 C CA . ASN A 1 95 ? -3.999 -2.010 -9.759 1.00 95.12 95 ASN A CA 1
ATOM 740 C C . ASN A 1 95 ? -2.582 -2.409 -10.199 1.00 95.12 95 ASN A C 1
ATOM 742 O O . ASN A 1 95 ? -2.359 -3.557 -10.590 1.00 95.12 95 ASN A O 1
ATOM 746 N N . LEU A 1 96 ? -1.617 -1.486 -10.118 1.00 94.88 96 LEU A N 1
ATOM 747 C CA . LEU A 1 96 ? -0.215 -1.769 -10.436 1.00 94.88 96 LEU A CA 1
ATOM 748 C C . LEU A 1 96 ? 0.397 -2.781 -9.459 1.00 94.88 96 LEU A C 1
ATOM 750 O O . LEU A 1 96 ? 1.062 -3.719 -9.898 1.00 94.88 96 LEU A O 1
ATOM 754 N N . LEU A 1 97 ? 0.141 -2.641 -8.155 1.00 93.44 97 LEU A N 1
ATOM 755 C CA . LEU A 1 97 ? 0.638 -3.590 -7.154 1.00 93.44 97 LEU A CA 1
ATOM 756 C C . LEU A 1 97 ? -0.029 -4.968 -7.261 1.00 93.44 97 LEU A C 1
ATOM 758 O O . LEU A 1 97 ? 0.652 -5.982 -7.136 1.00 93.44 97 LEU A O 1
ATOM 762 N N . GLU A 1 98 ? -1.334 -5.037 -7.533 1.00 93.75 98 GLU A N 1
ATOM 763 C CA . GLU A 1 98 ? -2.024 -6.311 -7.774 1.00 93.75 98 GLU A CA 1
ATOM 764 C C . GLU A 1 98 ? -1.510 -7.014 -9.034 1.00 93.75 98 GLU A C 1
ATOM 766 O O . GLU A 1 98 ? -1.421 -8.243 -9.069 1.00 93.75 98 GLU A O 1
ATOM 771 N N . LYS A 1 99 ? -1.167 -6.246 -10.075 1.00 92.50 99 LYS A N 1
ATOM 772 C CA . LYS A 1 99 ? -0.539 -6.783 -11.282 1.00 92.50 99 LYS A CA 1
ATOM 773 C C . LYS A 1 99 ? 0.811 -7.419 -10.947 1.00 92.50 99 LYS A C 1
ATOM 775 O O . LYS A 1 99 ? 1.018 -8.579 -11.291 1.00 92.50 99 LYS A O 1
ATOM 780 N N . LEU A 1 100 ? 1.668 -6.712 -10.207 1.00 91.19 100 LEU A N 1
ATOM 781 C CA . LEU A 1 100 ? 2.955 -7.250 -9.753 1.00 91.19 100 LEU A CA 1
ATOM 782 C C . LEU A 1 100 ? 2.794 -8.499 -8.887 1.00 91.19 100 LEU A C 1
ATOM 784 O O . LEU A 1 100 ? 3.513 -9.470 -9.084 1.00 91.19 100 LEU A O 1
ATOM 788 N N . LEU A 1 101 ? 1.816 -8.517 -7.979 1.00 89.88 101 LEU A N 1
ATOM 789 C CA . LEU A 1 101 ? 1.548 -9.674 -7.123 1.00 89.88 101 LEU A CA 1
ATOM 790 C C . LEU A 1 101 ? 1.203 -10.944 -7.924 1.00 89.88 101 LEU A C 1
ATOM 792 O O . LEU A 1 101 ? 1.498 -12.047 -7.464 1.00 89.88 101 LEU A O 1
ATOM 796 N N . ARG A 1 102 ? 0.576 -10.798 -9.101 1.00 89.44 102 ARG A N 1
ATOM 797 C CA . ARG A 1 102 ? 0.215 -11.915 -9.993 1.00 89.44 102 ARG A CA 1
ATOM 798 C C . ARG A 1 102 ? 1.336 -12.321 -10.947 1.00 89.44 102 ARG A C 1
ATOM 800 O O . ARG A 1 102 ? 1.438 -13.500 -11.270 1.00 89.44 102 ARG A O 1
ATOM 807 N N . GLU A 1 103 ? 2.103 -11.356 -11.445 1.00 86.94 103 GLU A N 1
ATOM 808 C CA . GLU A 1 103 ? 3.088 -11.571 -12.512 1.00 86.94 103 GLU A CA 1
ATOM 809 C C . GLU A 1 103 ? 4.479 -11.938 -11.980 1.00 86.94 103 GLU A C 1
ATOM 811 O O . GLU A 1 103 ? 5.194 -12.696 -12.635 1.00 86.94 103 GLU A O 1
ATOM 816 N N . GLU A 1 104 ? 4.858 -11.454 -10.794 1.00 81.88 104 GLU A N 1
ATOM 817 C CA . GLU A 1 104 ? 6.182 -11.710 -10.228 1.00 81.88 104 GLU A CA 1
ATOM 818 C C . GLU A 1 104 ? 6.244 -13.089 -9.545 1.00 81.88 104 GLU A C 1
ATOM 820 O O . GLU A 1 104 ? 5.475 -13.360 -8.614 1.00 81.88 104 GLU A O 1
ATOM 825 N N . PRO A 1 105 ? 7.168 -13.978 -9.955 1.00 75.50 105 PRO A N 1
ATOM 826 C CA . PRO A 1 105 ? 7.290 -15.306 -9.362 1.00 75.50 105 PRO A CA 1
ATOM 827 C C . PRO A 1 105 ? 7.899 -15.266 -7.952 1.00 75.50 105 PRO A C 1
ATOM 829 O O . PRO A 1 105 ? 7.548 -16.107 -7.125 1.00 75.50 105 PRO A O 1
ATOM 832 N N . ASP A 1 106 ? 8.750 -14.278 -7.658 1.00 74.31 106 ASP A N 1
ATOM 833 C CA . ASP A 1 106 ? 9.552 -14.213 -6.433 1.00 74.31 106 ASP A CA 1
ATOM 834 C C . ASP A 1 106 ? 8.734 -13.815 -5.196 1.00 74.31 106 ASP A C 1
ATOM 836 O O . ASP A 1 106 ? 8.274 -12.680 -5.054 1.00 74.31 106 ASP A O 1
ATOM 840 N N . ASP A 1 107 ? 8.632 -14.727 -4.228 1.00 66.25 107 ASP A N 1
ATOM 841 C CA . ASP A 1 107 ? 7.850 -14.521 -3.000 1.00 66.25 107 ASP A CA 1
ATOM 842 C C . ASP A 1 107 ? 8.421 -13.440 -2.066 1.00 66.25 107 ASP A C 1
ATOM 844 O O . ASP A 1 107 ? 7.687 -12.856 -1.265 1.00 66.25 107 ASP A O 1
ATOM 848 N N . VAL A 1 108 ? 9.717 -13.122 -2.181 1.00 64.81 108 VAL A N 1
ATOM 849 C CA . VAL A 1 108 ? 10.379 -12.107 -1.341 1.00 64.81 108 VAL A CA 1
ATOM 850 C C . VAL A 1 108 ? 9.775 -10.722 -1.576 1.00 64.81 108 VAL A C 1
ATOM 852 O O . VAL A 1 108 ? 9.504 -10.008 -0.612 1.00 64.81 108 VAL A O 1
ATOM 855 N N . ASN A 1 109 ? 9.499 -10.371 -2.834 1.00 73.62 109 ASN A N 1
ATOM 856 C CA . ASN A 1 109 ? 8.942 -9.066 -3.191 1.00 73.62 109 ASN A CA 1
ATOM 857 C C . ASN A 1 109 ? 7.424 -9.002 -2.944 1.00 73.62 109 ASN A C 1
ATOM 859 O O . ASN A 1 109 ? 6.882 -7.930 -2.675 1.00 73.62 109 ASN A O 1
ATOM 863 N N . LYS A 1 110 ? 6.733 -10.154 -2.953 1.00 82.44 110 LYS A N 1
ATOM 864 C CA . LYS A 1 110 ? 5.285 -10.227 -2.693 1.00 82.44 110 LYS A CA 1
ATOM 865 C C . LYS A 1 110 ? 4.915 -9.734 -1.300 1.00 82.44 110 LYS A C 1
ATOM 867 O O . LYS A 1 110 ? 3.853 -9.138 -1.141 1.00 82.44 110 LYS A O 1
ATOM 872 N N . ARG A 1 111 ? 5.786 -9.924 -0.303 1.00 87.44 111 ARG A N 1
ATOM 873 C CA . ARG A 1 111 ? 5.581 -9.369 1.044 1.00 87.44 111 ARG A CA 1
ATOM 874 C C . ARG A 1 111 ? 5.404 -7.856 1.029 1.00 87.44 111 ARG A C 1
ATOM 876 O O . ARG A 1 111 ? 4.463 -7.351 1.639 1.00 87.44 111 ARG A O 1
ATOM 883 N N . ASP A 1 112 ? 6.293 -7.156 0.327 1.00 86.94 112 ASP A N 1
ATOM 884 C CA . ASP A 1 112 ? 6.254 -5.698 0.221 1.00 86.94 112 ASP A CA 1
ATOM 885 C C . ASP A 1 112 ? 4.985 -5.264 -0.522 1.00 86.94 112 ASP A C 1
ATOM 887 O O . ASP A 1 112 ? 4.278 -4.360 -0.076 1.0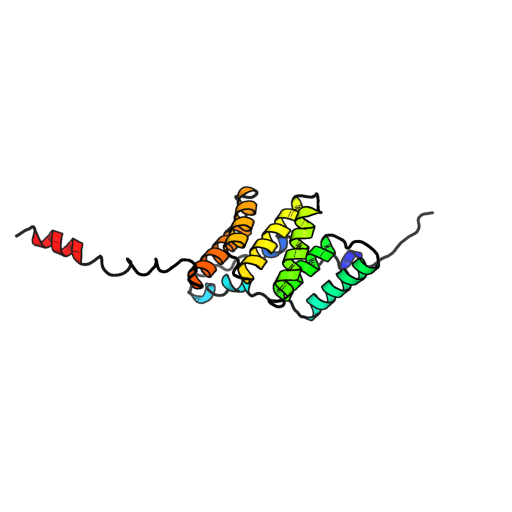0 86.94 112 ASP A O 1
ATOM 891 N N . TYR A 1 113 ? 4.616 -5.970 -1.596 1.00 90.56 113 TYR A N 1
ATOM 892 C CA . TYR A 1 113 ? 3.392 -5.684 -2.353 1.00 90.56 113 TYR A CA 1
ATOM 893 C C . TYR A 1 113 ? 2.139 -5.823 -1.483 1.00 90.56 113 TYR A C 1
ATOM 895 O O . TYR A 1 113 ? 1.305 -4.920 -1.461 1.00 90.56 113 TYR A O 1
ATOM 903 N N . VAL A 1 114 ? 2.026 -6.914 -0.720 1.00 91.38 114 VAL A N 1
ATOM 904 C CA . VAL A 1 114 ? 0.894 -7.167 0.184 1.00 91.38 114 VAL A CA 1
ATOM 905 C C . VAL A 1 114 ? 0.825 -6.117 1.296 1.00 91.38 114 VAL A C 1
ATOM 907 O O . VAL A 1 114 ? -0.262 -5.621 1.600 1.00 91.38 114 VAL A O 1
ATOM 910 N N . TYR A 1 115 ? 1.969 -5.715 1.860 1.00 90.50 115 TYR A N 1
ATOM 911 C CA . TYR A 1 115 ? 2.025 -4.654 2.868 1.00 90.50 115 TYR A CA 1
ATOM 912 C C . TYR A 1 115 ? 1.486 -3.320 2.325 1.00 90.50 115 TYR A C 1
ATOM 914 O O . TYR A 1 115 ? 0.610 -2.701 2.936 1.00 90.50 115 TYR A O 1
ATOM 922 N N . PHE A 1 116 ? 1.950 -2.888 1.147 1.00 91.62 116 PHE A N 1
ATOM 923 C CA . PHE A 1 116 ? 1.482 -1.642 0.532 1.00 91.62 116 PHE A CA 1
ATOM 924 C C . PHE A 1 116 ? 0.037 -1.730 0.011 1.00 91.62 116 PHE A C 1
ATOM 926 O O . PHE A 1 116 ? -0.675 -0.727 0.045 1.00 91.62 116 PHE A O 1
ATOM 933 N N . LEU A 1 117 ? -0.445 -2.912 -0.390 1.00 94.00 117 LEU A N 1
ATOM 934 C CA . LEU A 1 117 ? -1.858 -3.139 -0.720 1.00 94.00 117 LEU A CA 1
ATOM 935 C C . LEU A 1 117 ? -2.767 -2.977 0.505 1.00 94.00 117 LEU A C 1
ATOM 937 O O . LEU A 1 117 ? -3.832 -2.362 0.391 1.00 94.00 117 LEU A O 1
ATOM 941 N N . ALA A 1 118 ? -2.349 -3.471 1.676 1.00 93.31 118 ALA A N 1
ATOM 942 C CA . A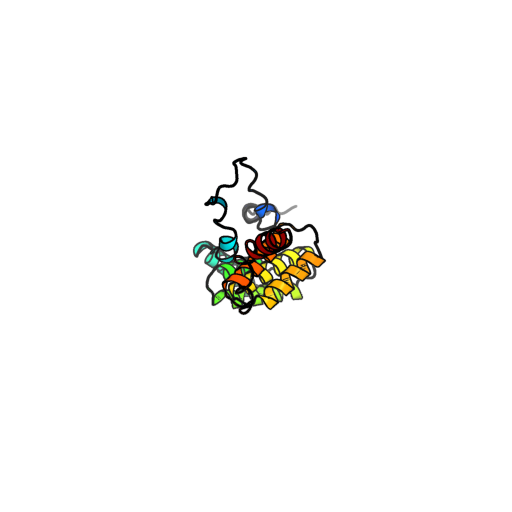LA A 1 118 ? -3.071 -3.247 2.927 1.00 93.31 118 ALA A CA 1
ATOM 943 C C . ALA A 1 118 ? -3.140 -1.747 3.264 1.00 93.31 118 ALA A C 1
ATOM 945 O O . ALA A 1 118 ? -4.220 -1.219 3.539 1.00 93.31 118 ALA A O 1
ATOM 946 N N . LEU A 1 119 ? -2.007 -1.045 3.151 1.00 92.12 119 LEU A N 1
ATOM 947 C CA . LEU A 1 119 ? -1.906 0.401 3.367 1.00 92.12 119 LEU A CA 1
ATOM 948 C C . LEU A 1 119 ? -2.848 1.191 2.436 1.00 92.12 119 LEU A C 1
ATOM 950 O O . LEU A 1 119 ? -3.613 2.044 2.892 1.00 92.12 119 LEU A O 1
ATOM 954 N N . ALA A 1 120 ? -2.833 0.881 1.138 1.00 93.06 120 ALA A N 1
ATOM 955 C CA . ALA A 1 120 ? -3.646 1.557 0.130 1.00 93.06 120 ALA A CA 1
ATOM 956 C C . ALA A 1 120 ? -5.150 1.355 0.354 1.00 93.06 120 ALA A C 1
ATOM 958 O O . ALA A 1 120 ? -5.927 2.312 0.318 1.00 93.06 120 ALA A O 1
ATOM 959 N N . ASN A 1 121 ? -5.567 0.117 0.639 1.00 93.81 121 ASN A N 1
ATOM 960 C CA . ASN A 1 121 ? -6.968 -0.196 0.916 1.00 93.81 121 ASN A CA 1
ATOM 961 C C . ASN A 1 121 ? -7.454 0.478 2.205 1.00 93.81 121 ASN A C 1
ATOM 963 O O . ASN A 1 121 ? -8.556 1.026 2.225 1.00 93.81 121 ASN A O 1
ATOM 967 N N . ALA A 1 122 ? -6.619 0.526 3.247 1.00 91.69 122 ALA A N 1
ATOM 968 C CA . ALA A 1 122 ? -6.939 1.238 4.481 1.00 91.69 122 ALA A CA 1
ATOM 969 C C . ALA A 1 122 ? -7.137 2.744 4.244 1.00 91.69 122 ALA A C 1
ATOM 971 O O . ALA A 1 122 ? -8.080 3.336 4.772 1.00 91.69 122 ALA A O 1
ATOM 972 N N . ARG A 1 123 ? -6.306 3.362 3.393 1.00 89.19 123 ARG A N 1
ATOM 973 C CA . ARG A 1 123 ? -6.427 4.781 3.011 1.00 89.19 123 ARG A CA 1
ATOM 974 C C . ARG A 1 123 ? -7.715 5.079 2.230 1.00 89.19 123 ARG A C 1
ATOM 976 O O . ARG A 1 123 ? -8.279 6.165 2.364 1.00 89.19 123 ARG A O 1
ATOM 983 N N . MET A 1 124 ? -8.215 4.104 1.469 1.00 90.69 124 MET A N 1
ATOM 984 C CA . MET A 1 124 ? -9.496 4.178 0.752 1.00 90.69 124 MET A CA 1
ATOM 985 C C . MET A 1 124 ? -10.712 3.786 1.604 1.00 90.69 124 MET A C 1
ATOM 987 O O . MET A 1 124 ? -11.822 3.774 1.081 1.00 90.69 124 MET A O 1
ATOM 991 N N . ARG A 1 125 ? -10.527 3.503 2.904 1.00 91.12 125 ARG A N 1
ATOM 992 C CA . ARG A 1 125 ? -11.563 2.988 3.825 1.00 91.12 125 ARG A CA 1
ATOM 993 C C . ARG A 1 125 ? -12.116 1.607 3.455 1.00 91.12 125 ARG A C 1
ATOM 995 O O . ARG A 1 125 ? -13.161 1.200 3.953 1.00 91.12 125 ARG A O 1
ATOM 1002 N N . ASN A 1 126 ? -11.387 0.847 2.642 1.00 92.69 126 ASN A N 1
ATOM 1003 C CA . ASN A 1 126 ? -11.687 -0.550 2.336 1.00 92.69 126 ASN A CA 1
ATOM 1004 C C . ASN A 1 126 ? -11.053 -1.458 3.404 1.00 92.69 126 ASN A C 1
ATOM 1006 O O . ASN A 1 126 ? -10.132 -2.227 3.116 1.00 92.69 126 ASN A O 1
ATOM 1010 N N . TYR A 1 127 ? -11.504 -1.329 4.654 1.00 92.75 127 TYR A N 1
ATOM 1011 C CA . TYR A 1 127 ? -10.860 -1.978 5.802 1.00 92.75 127 TYR A CA 1
ATOM 1012 C C . TYR A 1 127 ? -10.888 -3.506 5.730 1.00 92.75 127 TYR A C 1
ATOM 1014 O O . TYR A 1 127 ? -9.887 -4.126 6.069 1.00 92.75 127 TYR A O 1
ATOM 1022 N N . ASP A 1 128 ? -11.961 -4.108 5.209 1.00 92.12 128 ASP A N 1
ATOM 1023 C CA . ASP A 1 128 ? -12.066 -5.568 5.072 1.00 92.12 128 ASP A CA 1
ATOM 1024 C C . ASP A 1 128 ? -10.944 -6.135 4.195 1.00 92.12 128 ASP A C 1
ATOM 1026 O O . ASP A 1 128 ? -10.271 -7.099 4.559 1.00 92.12 128 ASP A O 1
ATOM 1030 N N . ARG A 1 129 ? -10.684 -5.487 3.049 1.00 93.56 129 ARG A N 1
ATOM 1031 C CA . ARG A 1 129 ? -9.588 -5.877 2.149 1.00 93.56 129 ARG A CA 1
ATOM 1032 C C . ARG A 1 129 ? -8.234 -5.602 2.790 1.00 93.56 129 ARG A C 1
ATOM 1034 O O . ARG A 1 129 ? -7.332 -6.423 2.673 1.00 93.56 129 ARG A O 1
ATOM 1041 N N . ALA A 1 130 ? -8.090 -4.467 3.474 1.00 93.69 130 ALA A N 1
ATOM 1042 C CA . ALA A 1 130 ? -6.849 -4.112 4.150 1.00 93.69 130 ALA A CA 1
ATOM 1043 C C . ALA A 1 130 ? -6.465 -5.134 5.236 1.00 93.69 130 ALA A C 1
ATOM 1045 O O . ALA A 1 130 ? -5.311 -5.559 5.294 1.00 93.69 130 ALA A O 1
ATOM 1046 N N . LEU A 1 131 ? -7.441 -5.563 6.044 1.00 93.88 131 LEU A N 1
ATOM 1047 C CA . LEU A 1 131 ? -7.263 -6.595 7.064 1.00 93.88 131 LEU A CA 1
ATOM 1048 C C . LEU A 1 131 ? -6.968 -7.963 6.438 1.00 93.88 131 LEU A C 1
ATOM 1050 O O . LEU A 1 131 ? -6.038 -8.635 6.867 1.00 93.88 131 LEU A O 1
ATOM 1054 N N . ALA A 1 132 ? -7.658 -8.337 5.358 1.00 94.56 132 ALA A N 1
ATOM 1055 C CA . ALA A 1 132 ? -7.361 -9.584 4.655 1.00 94.56 132 ALA A CA 1
ATOM 1056 C C . ALA A 1 132 ? -5.903 -9.647 4.157 1.00 94.56 132 ALA A C 1
ATOM 1058 O O . ALA A 1 132 ? -5.229 -10.658 4.351 1.00 94.56 132 ALA A O 1
ATOM 1059 N N . TYR A 1 133 ? -5.382 -8.566 3.563 1.00 93.56 133 TYR A N 1
ATOM 1060 C CA . TYR A 1 133 ? -3.985 -8.518 3.117 1.00 93.56 133 TYR A CA 1
ATOM 1061 C C . TYR A 1 133 ? -2.994 -8.604 4.283 1.00 93.56 133 TYR A C 1
ATOM 1063 O O . TYR A 1 133 ? -2.027 -9.365 4.207 1.00 93.56 133 TYR A O 1
ATOM 1071 N N . ILE A 1 134 ? -3.218 -7.850 5.365 1.00 92.25 134 ILE A N 1
ATOM 1072 C CA . ILE A 1 134 ? -2.275 -7.838 6.491 1.00 92.25 134 ILE A CA 1
ATOM 1073 C C . ILE A 1 134 ? -2.283 -9.161 7.264 1.00 92.25 134 ILE A C 1
ATOM 1075 O O . ILE A 1 134 ? -1.226 -9.612 7.704 1.00 92.25 134 ILE A O 1
ATOM 1079 N N . ASP A 1 135 ? -3.438 -9.819 7.369 1.00 91.75 135 ASP A N 1
ATOM 1080 C CA . ASP A 1 135 ? -3.566 -11.122 8.020 1.00 91.75 135 ASP A CA 1
ATOM 1081 C C . ASP A 1 135 ? -2.858 -12.221 7.210 1.00 91.75 135 ASP A C 1
ATOM 1083 O O . ASP A 1 135 ? -2.178 -13.061 7.798 1.00 91.75 135 ASP A O 1
ATOM 1087 N N . ILE A 1 136 ? -2.914 -12.179 5.869 1.00 90.25 136 ILE A N 1
ATOM 1088 C CA . ILE A 1 136 ? -2.117 -13.072 5.003 1.00 90.25 136 ILE A CA 1
ATOM 1089 C C . ILE A 1 136 ? -0.617 -12.869 5.255 1.00 90.25 136 ILE A C 1
ATOM 1091 O O . ILE A 1 136 ? 0.126 -13.842 5.400 1.00 90.25 136 ILE A O 1
ATOM 1095 N N . LEU A 1 137 ? -0.164 -11.613 5.340 1.00 88.00 137 LEU A N 1
ATOM 1096 C CA . LEU A 1 137 ? 1.242 -11.302 5.606 1.00 88.00 137 LEU A CA 1
ATOM 1097 C C . LEU A 1 137 ? 1.687 -11.805 6.988 1.00 88.00 137 LEU A C 1
ATOM 1099 O O . LEU A 1 137 ? 2.771 -12.371 7.112 1.00 88.00 137 LEU A O 1
ATOM 1103 N N . LEU A 1 138 ? 0.854 -11.641 8.017 1.00 88.38 138 LEU A N 1
ATOM 1104 C CA . LEU A 1 138 ? 1.135 -12.110 9.377 1.00 88.38 138 LEU A CA 1
ATOM 1105 C C . LEU A 1 138 ? 1.066 -13.635 9.514 1.00 88.38 138 LEU A C 1
ATOM 1107 O O . LEU A 1 138 ? 1.808 -14.203 10.313 1.00 88.38 138 LEU A O 1
ATOM 1111 N N . ALA A 1 139 ? 0.219 -14.305 8.731 1.00 88.62 139 ALA A N 1
ATOM 1112 C CA . ALA A 1 139 ? 0.177 -15.762 8.673 1.00 88.62 139 ALA A CA 1
ATOM 1113 C C . ALA A 1 139 ? 1.474 -16.339 8.085 1.00 88.62 139 ALA A C 1
ATOM 1115 O O . ALA A 1 139 ? 1.974 -17.352 8.575 1.00 88.62 139 ALA A O 1
ATOM 1116 N N . ALA A 1 140 ? 2.043 -15.675 7.074 1.00 85.56 140 ALA A N 1
ATOM 1117 C CA . ALA A 1 140 ? 3.348 -16.030 6.525 1.00 85.56 140 ALA A CA 1
ATOM 1118 C C . ALA A 1 140 ? 4.503 -15.639 7.467 1.00 85.56 140 ALA A C 1
ATOM 1120 O O . ALA A 1 140 ? 5.485 -16.371 7.586 1.00 85.56 140 ALA A O 1
ATOM 1121 N N . GLU A 1 141 ? 4.387 -14.500 8.159 1.00 84.81 141 GLU A N 1
ATOM 1122 C CA . GLU A 1 141 ? 5.439 -13.933 9.004 1.00 84.81 141 GLU A CA 1
ATOM 1123 C C . GLU A 1 141 ? 4.941 -13.481 10.375 1.00 84.81 141 GLU A C 1
ATOM 1125 O O . GLU A 1 141 ? 4.801 -12.292 10.679 1.00 84.81 141 GLU A O 1
ATOM 1130 N N . THR A 1 142 ? 4.771 -14.454 11.259 1.00 76.56 142 THR A N 1
ATOM 1131 C CA . THR A 1 142 ? 4.215 -14.253 12.604 1.00 76.56 142 THR A CA 1
ATOM 1132 C C . THR A 1 142 ? 4.993 -13.265 13.481 1.00 76.56 142 THR A C 1
ATOM 1134 O O . THR A 1 142 ? 4.428 -12.684 14.402 1.00 76.56 142 THR A O 1
ATOM 1137 N N . HIS A 1 143 ? 6.281 -13.035 13.203 1.00 79.50 143 HIS A N 1
ATOM 1138 C CA . HIS A 1 143 ? 7.152 -12.147 13.987 1.00 79.50 143 HIS A CA 1
ATOM 1139 C C . HIS A 1 143 ? 7.376 -10.768 13.337 1.00 79.50 143 HIS A C 1
ATOM 1141 O O . HIS A 1 143 ? 8.277 -10.023 13.738 1.00 79.50 143 HIS A O 1
ATOM 1147 N N . ASN A 1 144 ? 6.568 -10.398 12.340 1.00 80.62 144 ASN A N 1
ATOM 1148 C CA . ASN A 1 144 ? 6.686 -9.112 11.664 1.00 80.62 144 ASN 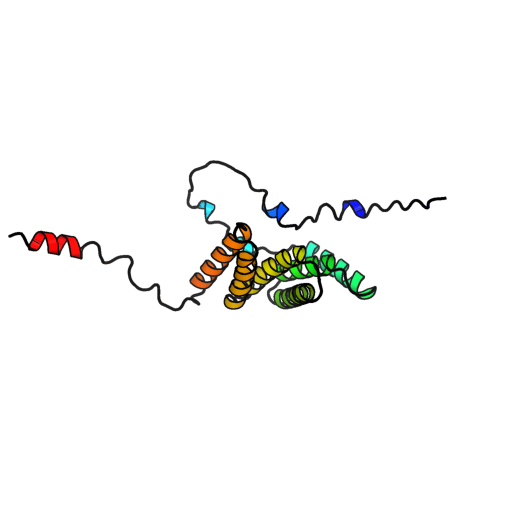A CA 1
ATOM 1149 C C . ASN A 1 144 ? 6.017 -7.982 12.472 1.00 80.62 144 ASN A C 1
ATOM 1151 O O . ASN A 1 144 ? 4.815 -7.728 12.375 1.00 80.62 144 ASN A O 1
ATOM 1155 N N . ARG A 1 145 ? 6.827 -7.264 13.265 1.00 81.94 145 ARG A N 1
ATOM 1156 C CA . ARG A 1 145 ? 6.360 -6.134 14.090 1.00 81.94 145 ARG A CA 1
ATOM 1157 C C . ARG A 1 145 ? 5.720 -5.013 13.268 1.00 81.94 145 ARG A C 1
ATOM 1159 O O . ARG A 1 145 ? 4.766 -4.411 13.743 1.00 81.94 145 ARG A O 1
ATOM 1166 N N . GLN A 1 146 ? 6.213 -4.747 12.058 1.00 80.75 146 GLN A N 1
ATOM 1167 C CA . GLN A 1 146 ? 5.690 -3.676 11.201 1.00 80.75 146 GLN A CA 1
ATOM 1168 C C . GLN A 1 146 ? 4.286 -4.020 10.694 1.00 80.75 146 GLN A C 1
ATOM 1170 O O . GLN A 1 146 ? 3.381 -3.193 10.767 1.00 80.75 146 GLN A O 1
ATOM 1175 N N . ALA A 1 147 ? 4.076 -5.263 10.252 1.00 84.69 147 ALA A N 1
ATOM 1176 C CA . ALA A 1 147 ? 2.764 -5.729 9.814 1.00 84.69 147 ALA A CA 1
ATOM 1177 C C . ALA A 1 147 ? 1.745 -5.740 10.966 1.00 84.69 147 ALA A C 1
ATOM 1179 O O . ALA A 1 147 ? 0.606 -5.308 10.797 1.00 84.69 147 ALA A O 1
ATOM 1180 N N . SER A 1 148 ? 2.177 -6.163 12.158 1.00 88.06 148 SER A N 1
ATOM 1181 C CA . SER A 1 148 ? 1.346 -6.151 13.366 1.00 88.06 148 SER A CA 1
ATOM 1182 C C . SER A 1 148 ? 0.947 -4.726 13.769 1.00 88.06 148 SER A C 1
ATOM 1184 O O . SER A 1 148 ? -0.226 -4.461 14.019 1.00 88.06 148 SER A O 1
ATOM 1186 N N . GLN A 1 149 ? 1.888 -3.778 13.723 1.00 87.00 149 GLN A N 1
ATOM 1187 C CA . GLN A 1 149 ? 1.607 -2.360 13.957 1.00 87.00 149 GLN A CA 1
ATOM 1188 C C . GLN A 1 149 ? 0.636 -1.783 12.921 1.00 87.00 149 GLN A C 1
ATOM 1190 O O . GLN A 1 149 ? -0.295 -1.071 13.294 1.00 87.00 149 GLN A O 1
ATOM 1195 N N . LEU A 1 150 ? 0.812 -2.101 11.633 1.00 86.44 150 LEU A N 1
ATOM 1196 C CA . LEU A 1 150 ? -0.101 -1.653 10.581 1.00 86.44 150 LEU A CA 1
ATOM 1197 C C . LEU A 1 150 ? -1.518 -2.195 10.798 1.00 86.44 150 LEU A C 1
ATOM 1199 O O . LEU A 1 150 ? -2.481 -1.440 10.690 1.00 86.44 150 LEU A O 1
ATOM 1203 N N . ARG A 1 151 ? -1.655 -3.467 11.179 1.00 91.38 151 ARG A N 1
ATOM 1204 C CA . ARG A 1 151 ? -2.947 -4.070 11.525 1.00 91.38 151 ARG A CA 1
ATOM 1205 C C . ARG A 1 151 ? -3.646 -3.305 12.653 1.00 91.38 151 ARG A C 1
ATOM 1207 O O . ARG A 1 151 ? -4.806 -2.927 12.499 1.00 91.38 151 ARG A O 1
ATOM 1214 N N . ASP A 1 152 ? -2.932 -2.992 13.734 1.00 90.25 152 ASP A N 1
ATOM 1215 C CA . ASP A 1 152 ? -3.475 -2.215 14.856 1.00 90.25 152 ASP A CA 1
ATOM 1216 C C . ASP A 1 152 ? -3.925 -0.807 14.432 1.00 90.25 152 ASP A C 1
ATOM 1218 O O . ASP A 1 152 ? -4.947 -0.302 14.906 1.00 90.25 152 ASP A O 1
ATOM 1222 N N . ILE A 1 153 ? -3.178 -0.157 13.533 1.00 89.00 153 ILE A N 1
ATOM 1223 C CA . ILE A 1 153 ? -3.536 1.154 12.971 1.00 89.00 153 ILE A CA 1
ATOM 1224 C C . ILE A 1 153 ? -4.839 1.062 12.174 1.00 89.00 153 ILE A C 1
ATOM 1226 O O . ILE A 1 153 ? -5.736 1.892 12.355 1.00 89.00 153 ILE A O 1
ATOM 1230 N N . ILE A 1 154 ? -4.948 0.056 11.303 1.00 90.50 154 ILE A N 1
ATOM 1231 C CA . ILE A 1 154 ? -6.122 -0.180 10.456 1.00 90.50 154 ILE A CA 1
ATOM 1232 C C . ILE A 1 154 ? -7.355 -0.414 11.334 1.00 90.50 154 ILE A C 1
ATOM 1234 O O . ILE A 1 154 ? -8.376 0.247 11.138 1.00 90.50 154 ILE A O 1
ATOM 1238 N N . GLU A 1 155 ? -7.253 -1.273 12.351 1.00 90.56 155 GLU A N 1
ATOM 1239 C CA . GLU A 1 155 ? -8.352 -1.530 13.286 1.00 90.56 155 GLU A CA 1
ATOM 1240 C C . GLU A 1 155 ? -8.762 -0.279 14.071 1.00 90.56 155 GLU A C 1
ATOM 1242 O O . GLU A 1 155 ? -9.954 -0.027 14.262 1.00 90.56 155 GLU A O 1
ATOM 1247 N N . LYS A 1 156 ? -7.798 0.532 14.525 1.00 88.44 156 LYS A N 1
ATOM 1248 C CA . LYS A 1 156 ? -8.083 1.797 15.221 1.00 88.44 156 LYS A CA 1
ATOM 1249 C C . LYS A 1 156 ? -8.817 2.788 14.320 1.00 88.44 156 LYS A C 1
ATOM 1251 O O . LYS A 1 156 ? -9.790 3.391 14.772 1.00 88.44 156 LYS A O 1
ATOM 1256 N N . ARG A 1 157 ? -8.408 2.933 13.053 1.00 86.38 157 ARG A N 1
ATOM 1257 C CA . ARG A 1 157 ? -9.129 3.781 12.087 1.00 86.38 157 ARG A CA 1
ATOM 1258 C C . ARG A 1 157 ? -10.524 3.245 11.785 1.00 86.38 157 ARG A C 1
ATOM 1260 O O . ARG A 1 157 ? -11.466 4.026 11.777 1.00 86.38 157 ARG A O 1
ATOM 1267 N N . MET A 1 158 ? -10.678 1.933 11.624 1.00 88.19 158 MET A N 1
ATOM 1268 C CA . MET A 1 158 ? -11.984 1.300 11.418 1.00 88.19 158 MET A CA 1
ATOM 1269 C C . MET A 1 158 ? -12.939 1.547 12.602 1.00 88.19 158 MET A C 1
ATOM 1271 O O . MET A 1 158 ? -14.118 1.835 12.395 1.00 88.19 158 MET A O 1
ATOM 1275 N N . LYS A 1 159 ? -12.427 1.499 13.845 1.00 85.12 159 LYS A N 1
ATOM 1276 C CA . LYS A 1 159 ? -13.162 1.878 15.071 1.00 85.12 159 LYS A CA 1
ATOM 1277 C C . LYS A 1 159 ? -13.591 3.344 15.040 1.00 85.12 159 LYS A C 1
ATOM 1279 O O . LYS A 1 159 ? -14.750 3.648 15.301 1.00 85.12 159 LYS A O 1
ATOM 1284 N N . LYS A 1 160 ? -12.655 4.240 14.720 1.00 84.69 160 LYS A N 1
ATOM 1285 C CA . LYS A 1 160 ? -12.854 5.697 14.710 1.00 84.69 160 LYS A CA 1
ATOM 1286 C C . LYS A 1 160 ? -13.845 6.154 13.641 1.00 84.69 160 LYS A C 1
ATOM 1288 O O . LYS A 1 160 ? -14.671 7.015 13.920 1.00 84.69 160 LYS A O 1
ATOM 1293 N N . ASP A 1 161 ? -13.804 5.542 12.461 1.00 83.38 161 ASP A N 1
ATOM 1294 C CA . ASP A 1 161 ? -14.734 5.836 11.368 1.00 83.38 161 ASP A CA 1
ATOM 1295 C C . ASP A 1 161 ? -16.145 5.259 11.624 1.00 83.38 161 ASP A C 1
ATOM 1297 O O . ASP A 1 161 ? -17.047 5.449 10.812 1.00 83.38 161 ASP A O 1
ATOM 1301 N N . GLY A 1 162 ? -16.368 4.589 12.766 1.00 75.31 162 GLY A N 1
ATOM 1302 C CA . GLY A 1 162 ? -17.685 4.106 13.191 1.00 75.31 162 GLY A CA 1
ATOM 1303 C C . GLY A 1 162 ? -18.183 2.884 12.419 1.00 75.31 162 GLY A C 1
ATOM 1304 O O . GLY A 1 162 ? -19.337 2.493 12.578 1.00 75.31 162 GLY A O 1
ATOM 1305 N N . LEU A 1 163 ? -17.321 2.260 11.606 1.00 67.44 163 LEU A N 1
ATOM 1306 C CA . LEU A 1 163 ? -17.640 1.029 10.875 1.00 67.44 163 LEU A CA 1
ATOM 1307 C C . LEU A 1 163 ? -17.767 -0.179 11.809 1.00 67.44 163 LEU A C 1
ATOM 1309 O O . LEU A 1 163 ? -18.415 -1.166 11.470 1.00 67.44 163 LEU A O 1
ATOM 1313 N N . LEU A 1 164 ? -17.214 -0.084 13.017 1.00 62.38 164 LEU A N 1
ATOM 1314 C CA . LEU A 1 164 ? -17.580 -0.961 14.120 1.00 62.38 164 LEU A CA 1
ATOM 1315 C C . LEU A 1 164 ? -18.840 -0.392 14.766 1.00 62.38 164 LEU A C 1
ATOM 1317 O O . LEU A 1 164 ? -18.773 0.415 15.692 1.00 62.38 164 LEU A O 1
ATOM 1321 N N . GLY A 1 165 ? -19.986 -0.757 14.191 1.00 56.28 165 GLY A N 1
ATOM 1322 C CA . GLY A 1 165 ? -21.285 -0.198 14.543 1.00 56.28 165 GLY A CA 1
ATOM 1323 C C . GLY A 1 165 ? -21.518 -0.161 16.051 1.00 56.28 165 GLY A C 1
ATOM 1324 O O . GLY A 1 165 ? -21.392 -1.187 16.702 1.00 56.28 165 GLY A O 1
ATOM 1325 N N . LEU A 1 166 ? -21.829 1.030 16.578 1.00 52.47 166 LEU A N 1
ATOM 1326 C CA . LEU A 1 166 ? -22.666 1.340 17.756 1.00 52.47 166 LEU A CA 1
ATOM 1327 C C . LEU A 1 166 ? -22.625 0.417 19.004 1.00 52.47 166 LEU A C 1
ATOM 1329 O O . LEU A 1 166 ? -23.528 0.482 19.830 1.00 52.47 166 LEU A O 1
ATOM 1333 N N . ALA A 1 167 ? -21.589 -0.396 19.208 1.00 55.31 167 ALA A N 1
ATOM 1334 C CA . ALA A 1 167 ? -21.497 -1.337 20.327 1.00 55.31 167 ALA A CA 1
ATOM 1335 C C . ALA A 1 167 ? -20.648 -0.807 21.494 1.00 55.31 167 ALA A C 1
ATOM 1337 O O . ALA A 1 167 ? -20.651 -1.390 22.572 1.00 55.31 167 ALA A O 1
ATOM 1338 N N . VAL A 1 168 ? -19.954 0.326 21.322 1.00 53.78 168 VAL A N 1
ATOM 1339 C CA . VAL A 1 168 ? -19.182 0.989 22.394 1.00 53.78 168 VAL A CA 1
ATOM 1340 C C . VAL A 1 168 ? -19.968 2.169 22.983 1.00 53.78 168 VAL A C 1
ATOM 1342 O O . VAL A 1 168 ? -19.421 3.214 23.317 1.00 53.78 168 VAL A O 1
ATOM 1345 N N . ILE A 1 169 ? -21.285 2.010 23.116 1.00 53.12 169 ILE A N 1
ATOM 1346 C CA . ILE A 1 169 ? -22.103 2.792 24.050 1.00 53.12 169 ILE A CA 1
ATOM 1347 C C . ILE A 1 169 ? -22.662 1.789 25.057 1.00 53.12 169 ILE A C 1
ATOM 1349 O O . ILE A 1 169 ? -23.773 1.291 24.921 1.00 53.12 169 ILE A O 1
ATOM 1353 N N . GLY A 1 170 ? -21.855 1.435 26.055 1.00 51.34 170 GLY A N 1
ATOM 1354 C CA . GLY A 1 170 ? -22.316 0.603 27.163 1.00 51.34 170 GLY A CA 1
ATOM 1355 C C . GLY A 1 170 ? -21.180 -0.069 27.921 1.00 51.34 170 GLY A C 1
ATOM 1356 O O . GLY A 1 170 ? -20.600 -1.028 27.434 1.00 51.34 170 GLY A O 1
ATOM 1357 N N . GLY A 1 171 ? -20.896 0.395 29.141 1.00 51.62 171 GLY A N 1
ATOM 1358 C CA . GLY A 1 171 ? -20.273 -0.477 30.149 1.00 51.62 171 GLY A CA 1
ATOM 1359 C C . GLY A 1 171 ? -19.018 0.015 30.870 1.00 51.62 171 GLY A C 1
ATOM 1360 O O . GLY A 1 171 ? -18.339 -0.810 31.465 1.00 51.62 171 GLY A O 1
ATOM 1361 N N . GLY A 1 172 ? -18.687 1.311 30.855 1.00 52.25 172 GLY A N 1
ATOM 1362 C CA . GLY A 1 172 ? -17.428 1.795 31.448 1.00 52.25 172 GLY A CA 1
ATOM 1363 C C . GLY A 1 172 ? -17.495 2.679 32.699 1.00 52.25 172 GLY A C 1
ATOM 1364 O O . GLY A 1 172 ? -16.434 2.999 33.221 1.00 52.25 172 GLY A O 1
ATOM 1365 N N . ALA A 1 173 ? -18.669 3.121 33.175 1.00 51.53 173 ALA A N 1
ATOM 1366 C CA . ALA A 1 173 ? -18.716 4.163 34.221 1.00 51.53 173 ALA A CA 1
ATOM 1367 C C . ALA A 1 173 ? -19.765 3.993 35.341 1.00 51.53 173 ALA A C 1
ATOM 1369 O O . ALA A 1 173 ? -19.871 4.874 36.188 1.00 51.53 173 ALA A O 1
ATOM 1370 N N . LEU A 1 174 ? -20.533 2.896 35.405 1.00 55.78 174 LEU A N 1
ATOM 1371 C CA . LEU A 1 174 ? -21.657 2.790 36.359 1.00 55.78 174 LEU A CA 1
ATOM 1372 C C . LEU A 1 174 ? -21.775 1.455 37.115 1.00 55.78 174 LEU A C 1
ATOM 1374 O O . LEU A 1 174 ? -22.879 1.052 37.451 1.00 55.78 174 LEU A O 1
ATOM 1378 N N . LEU A 1 175 ? -20.679 0.751 37.422 1.00 54.78 175 LEU A N 1
ATOM 1379 C CA . LEU A 1 175 ? -20.765 -0.500 38.205 1.00 54.78 175 LEU A CA 1
ATOM 1380 C C . LEU A 1 175 ? -19.674 -0.662 39.275 1.00 54.78 175 LEU A C 1
ATOM 1382 O O . LEU A 1 175 ? -19.198 -1.767 39.508 1.00 54.78 175 LEU A O 1
ATOM 1386 N N . VAL A 1 176 ? -19.287 0.414 39.969 1.00 51.56 176 VAL A N 1
ATOM 1387 C CA . VAL A 1 176 ? -18.434 0.282 41.176 1.00 51.56 176 VAL A CA 1
ATOM 1388 C C . VAL A 1 176 ? -19.157 0.685 42.469 1.00 51.56 176 VAL A C 1
ATOM 1390 O O . VAL A 1 176 ? -18.757 0.268 43.550 1.00 51.56 176 VAL A O 1
ATOM 1393 N N . THR A 1 177 ? -20.294 1.383 42.409 1.00 51.91 177 THR A N 1
ATOM 1394 C CA . THR A 1 177 ? -21.028 1.800 43.622 1.00 51.91 177 THR A CA 1
ATOM 1395 C C . THR A 1 177 ? -22.077 0.794 44.118 1.00 51.91 177 THR A C 1
ATOM 1397 O O . THR A 1 177 ? -22.429 0.824 45.294 1.00 51.91 177 THR A O 1
ATOM 1400 N N . GLY A 1 178 ? -22.553 -0.133 43.277 1.00 53.22 178 GLY A N 1
ATOM 1401 C CA . GLY A 1 178 ? -23.654 -1.044 43.638 1.00 53.22 178 GLY A CA 1
ATOM 1402 C C . GLY A 1 178 ? -23.263 -2.254 44.499 1.00 53.22 178 GLY A C 1
ATOM 1403 O O . GLY A 1 178 ? -24.045 -2.686 45.343 1.00 53.22 178 GLY A O 1
ATOM 1404 N N . ILE A 1 179 ? -22.053 -2.797 44.332 1.00 52.91 179 ILE A N 1
ATOM 1405 C CA . ILE A 1 179 ? -21.668 -4.054 45.005 1.00 52.91 179 ILE A CA 1
ATOM 1406 C C . ILE A 1 179 ? -21.234 -3.808 46.459 1.00 52.91 179 ILE A C 1
ATOM 1408 O O . ILE A 1 179 ? -21.514 -4.625 47.335 1.00 52.91 179 ILE A O 1
ATOM 1412 N N . VAL A 1 180 ? -20.638 -2.651 46.764 1.00 54.84 180 VAL A N 1
ATOM 1413 C CA . VAL A 1 180 ? -20.236 -2.321 48.144 1.00 54.84 180 VAL A CA 1
ATOM 1414 C C . VAL A 1 180 ? -21.455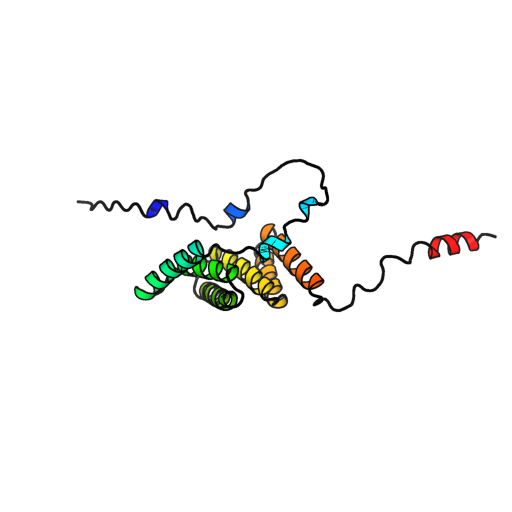 -2.021 49.027 1.00 54.84 180 VAL A C 1
ATOM 1416 O O . VAL A 1 180 ? -21.492 -2.442 50.182 1.00 54.84 180 VAL A O 1
ATOM 1419 N N . ALA A 1 181 ? -22.494 -1.372 48.487 1.00 54.94 181 ALA A N 1
ATOM 1420 C CA . ALA A 1 181 ? -23.718 -1.083 49.237 1.00 54.94 181 ALA A CA 1
ATOM 1421 C C . ALA A 1 181 ? -24.505 -2.360 49.596 1.00 54.94 181 ALA A C 1
ATOM 1423 O O . ALA A 1 181 ? -24.978 -2.492 50.725 1.00 54.94 181 ALA A O 1
ATOM 1424 N N . ALA A 1 182 ? -24.583 -3.334 48.681 1.00 57.56 182 ALA A N 1
ATOM 1425 C CA . ALA A 1 182 ? -25.256 -4.609 48.937 1.00 57.56 182 ALA A CA 1
ATOM 1426 C C . ALA A 1 182 ? -24.525 -5.464 49.991 1.00 57.56 182 ALA A C 1
ATOM 1428 O O . ALA A 1 182 ? -25.170 -6.100 50.824 1.00 57.56 182 ALA A O 1
ATOM 1429 N N . LEU A 1 183 ? -23.187 -5.429 50.017 1.00 56.72 183 LEU A N 1
ATOM 1430 C CA . LEU A 1 183 ? -22.394 -6.171 51.004 1.00 56.72 183 LEU A CA 1
ATOM 1431 C C . LEU A 1 183 ? -22.437 -5.553 52.413 1.00 56.72 183 LEU A C 1
ATOM 1433 O O . LEU A 1 183 ? -22.295 -6.282 53.393 1.00 56.72 183 LEU A O 1
ATOM 1437 N N . PHE A 1 184 ? -22.675 -4.243 52.545 1.00 60.00 184 PHE A N 1
ATOM 1438 C CA . PHE A 1 184 ? -22.778 -3.579 53.854 1.00 60.00 184 PHE A CA 1
ATOM 1439 C C . PHE A 1 184 ? -24.206 -3.574 54.426 1.00 60.00 184 PHE A C 1
ATOM 1441 O O . PHE A 1 184 ? -24.386 -3.530 55.643 1.00 60.00 184 PHE A O 1
ATOM 1448 N N . SER A 1 185 ? -25.232 -3.657 53.571 1.00 56.81 185 SER A N 1
ATOM 1449 C CA . SER A 1 185 ? -26.640 -3.664 54.001 1.00 56.81 185 SER A CA 1
ATOM 1450 C C . SER A 1 185 ? -27.115 -5.028 54.530 1.00 56.81 185 SER A C 1
ATOM 1452 O O . SER A 1 185 ? -28.102 -5.091 55.251 1.00 56.81 185 SER A O 1
ATOM 1454 N N . ALA A 1 186 ? -26.379 -6.111 54.256 1.00 55.38 186 ALA A N 1
ATOM 1455 C CA . ALA A 1 186 ? -26.702 -7.464 54.724 1.00 55.38 186 ALA A CA 1
ATOM 1456 C C . ALA A 1 186 ? -26.136 -7.819 56.121 1.00 55.38 186 ALA A C 1
ATOM 1458 O O . ALA A 1 186 ? -26.193 -8.981 56.521 1.00 55.38 186 ALA A O 1
ATOM 1459 N N . ARG A 1 187 ? -25.560 -6.858 56.866 1.00 52.00 187 ARG A N 1
ATOM 1460 C CA . ARG A 1 187 ? -24.941 -7.101 58.189 1.00 52.00 187 ARG A CA 1
ATOM 1461 C C . ARG A 1 187 ? -25.513 -6.240 59.329 1.00 52.00 187 ARG A C 1
ATOM 1463 O O . ARG A 1 187 ? -24.768 -5.846 60.226 1.00 52.00 187 ARG A O 1
ATOM 1470 N N . ARG A 1 188 ? -26.815 -5.953 59.314 1.00 48.81 188 ARG A N 1
ATOM 1471 C CA . ARG A 1 188 ? -27.548 -5.425 60.478 1.00 48.81 188 ARG A CA 1
ATOM 1472 C C . ARG A 1 188 ? -28.746 -6.294 60.805 1.00 48.81 188 ARG A C 1
ATOM 1474 O O . ARG A 1 188 ? -29.399 -6.743 59.842 1.00 48.81 188 ARG A O 1
#

Radius of gyration: 23.73 Å; chains: 1; bounding box: 68×32×86 Å

Sequence (188 aa):
MKPSLKTPELFVLAKCGLSLRCYSKNGTDGRTPTAEMIMDVESILDERVDQYDLERFREAYETQCRRGPPSALATFNYGTALIRSTKQDVAEGINLLEKLLREEPDDVNKRDYVYFLALANARMRNYDRALAYIDILLAAETHNRQASQLRDIIEKRMKKDGLLGLAVIGGGALLVTGIVAALFSARR

Organism: Cylicocyclus nassatus (NCBI:txid53992)

Foldseek 3Di:
DDDDDDDPVVVVVVPPPPDPVVVPPDDDDDDDDDPPVVPDLLVVLQAADDPVQLVVLVVQQVVQVVVPHGDLVSLLSNLLNQLRHDLVSLVVSLVSLVVSCVPPPDPSVNLVSLQSNLSSCLSVVVLVSSLVSLVVSCVVPVPPPVSVSSNVSSVVVCVVVCVVPDPPPDDDDPPPPPPVVVVVVVPD

Secondary structure (DSSP, 8-state):
-PPP---GGGGTTTS---STTSTT----------GGGGSSTTHHHH----HHHHHHHHHHHHHHHHHSSPPHHHHHHHHHHHHHS-HHHHHHHHHHHHHHHHH---HHHHHHHHHHHHHHHHHTT-HHHHHHHHHHHHHH-TT-HHHHHHHHHHHHHHHHTT-S-S-SSSSSSSSSSHHHHHHHHT--

pLDDT: mean 72.3, std 22.62, range [30.03, 95.31]

InterPro domains:
  IPR011990 Tetratricopeptide-like helical domain superfamily [G3DSA:1.25.40.10] (41-186)
  IPR011990 Tetratricopeptide-like helical domain superfamily [SSF48452] (42-186)
  IPR016543 Mitochondria fission 1 protein [PTHR13247] (54-182)
  IPR028058 Fis1, N-terminal tetratricopeptide repeat [PF14852] (75-104)
  IPR028061 Fis1, C-terminal tetratricopeptide repeat [PF14853] (111-163)
  IPR033745 Mitochondria fission protein Fis1, cytosolic domain [cd12212] (49-163)